Protein AF-A0A1M3B921-F1 (afdb_monomer_lite)

Sequence (244 aa):
MSYFNLSKSIHSPLKRYAYELSDIHNTSKSLQFVKKECFSRFINLSSIPIGLITSLFDTIIGMLFSVISISLLSLNKRVYKLSINHLRSQKVILRIIYVHVLRIFQPTIKFKKEKHNNSPYVVRQTIPQQKDLKISASGNGYLSEYIVEPLKNIARSNIKSNSLIKRHISSRLIFSCILLSSIISRIGDAILSTICIFPVLLSVGKFQSLNNLVYRAIQFPGVVEDVFYSITKIGNPFLTLTNF

Structure (mmCIF, N/CA/C/O backbone):
data_AF-A0A1M3B921-F1
#
_entry.id   AF-A0A1M3B921-F1
#
loop_
_atom_site.group_PDB
_atom_site.id
_atom_site.type_symbol
_atom_site.label_atom_id
_atom_site.label_alt_id
_atom_site.label_comp_id
_atom_site.label_asym_id
_atom_site.label_entity_id
_atom_site.label_seq_id
_atom_site.pdbx_PDB_ins_code
_atom_site.Cartn_x
_atom_site.Cartn_y
_atom_site.Cartn_z
_atom_site.occupancy
_atom_site.B_iso_or_equiv
_atom_site.auth_seq_id
_atom_site.auth_comp_id
_atom_site.auth_asym_id
_atom_site.auth_atom_id
_atom_site.pdbx_PDB_model_num
ATOM 1 N N . MET A 1 1 ? -5.533 25.099 1.389 1.00 30.05 1 MET A N 1
ATOM 2 C CA . MET A 1 1 ? -4.101 24.870 1.682 1.00 30.05 1 MET A CA 1
ATOM 3 C C . MET A 1 1 ? -3.648 23.628 0.923 1.00 30.05 1 MET A C 1
ATOM 5 O O . MET A 1 1 ? -4.086 22.527 1.241 1.00 30.05 1 MET A O 1
ATOM 9 N N . SER A 1 2 ? -2.896 23.813 -0.159 1.00 29.67 2 SER A N 1
ATOM 10 C CA . SER A 1 2 ? -2.341 22.743 -0.993 1.00 29.67 2 SER A CA 1
ATOM 11 C C . SER A 1 2 ? -1.170 22.088 -0.263 1.00 29.67 2 SER A C 1
ATOM 13 O O . SER A 1 2 ? -0.130 22.711 -0.083 1.00 29.67 2 SER A O 1
ATOM 15 N N . TYR A 1 3 ? -1.348 20.852 0.201 1.00 40.41 3 TYR A N 1
ATOM 16 C CA . TYR A 1 3 ? -0.285 20.116 0.884 1.00 40.41 3 TYR A CA 1
ATOM 17 C C . TYR A 1 3 ? 0.811 19.736 -0.116 1.00 40.41 3 TYR A C 1
ATOM 19 O O . TYR A 1 3 ? 0.528 19.143 -1.162 1.00 40.41 3 TYR A O 1
ATOM 27 N N . PHE A 1 4 ? 2.052 20.106 0.202 1.00 40.19 4 PHE A N 1
ATOM 28 C CA . PHE A 1 4 ? 3.227 19.858 -0.625 1.00 40.19 4 PHE A CA 1
ATOM 29 C C . PHE A 1 4 ? 3.554 18.360 -0.594 1.00 40.19 4 PHE A C 1
ATOM 31 O O . PHE A 1 4 ? 4.202 17.858 0.316 1.00 40.19 4 PHE A O 1
ATOM 38 N N . ASN A 1 5 ? 3.032 17.614 -1.565 1.00 45.97 5 ASN A N 1
ATOM 39 C CA . ASN A 1 5 ? 3.371 16.208 -1.742 1.00 45.97 5 ASN A CA 1
ATOM 40 C C . ASN A 1 5 ? 4.696 16.142 -2.516 1.00 45.97 5 ASN A C 1
ATOM 42 O O . ASN A 1 5 ? 4.704 16.363 -3.733 1.00 45.97 5 ASN A O 1
ATOM 46 N N . LEU A 1 6 ? 5.803 15.878 -1.810 1.00 47.69 6 LEU A N 1
ATOM 47 C CA . LEU A 1 6 ? 7.153 15.869 -2.387 1.00 47.69 6 LEU A CA 1
ATOM 48 C C . LEU A 1 6 ? 7.247 14.942 -3.608 1.00 47.69 6 LEU A C 1
ATOM 50 O O . LEU A 1 6 ? 7.808 15.337 -4.631 1.00 47.69 6 LEU A O 1
ATOM 54 N N . SER A 1 7 ? 6.612 13.762 -3.557 1.00 42.19 7 SER A N 1
ATOM 55 C CA . SER A 1 7 ? 6.624 12.812 -4.682 1.00 42.19 7 SER A CA 1
ATOM 56 C C . SER A 1 7 ? 5.977 13.380 -5.955 1.00 42.19 7 SER A C 1
ATOM 58 O O . SER A 1 7 ? 6.444 13.128 -7.067 1.00 42.19 7 SER A O 1
ATOM 60 N N . LYS A 1 8 ? 4.920 14.197 -5.820 1.00 48.38 8 LYS A N 1
ATOM 61 C CA . LYS A 1 8 ? 4.251 14.839 -6.965 1.00 48.38 8 LYS A CA 1
ATOM 62 C C . LYS A 1 8 ? 5.039 16.035 -7.495 1.00 48.38 8 LYS A C 1
ATOM 64 O O . LYS A 1 8 ? 5.011 16.259 -8.701 1.00 48.38 8 LYS A O 1
ATOM 69 N N . SER A 1 9 ? 5.718 16.766 -6.611 1.00 47.50 9 SER A N 1
ATOM 70 C CA . SER A 1 9 ? 6.496 17.969 -6.936 1.00 47.50 9 SER A CA 1
ATOM 71 C C . SER A 1 9 ? 7.718 17.656 -7.809 1.00 47.50 9 SER A C 1
ATOM 73 O O . SER A 1 9 ? 7.989 18.361 -8.777 1.00 47.50 9 SER A O 1
ATOM 75 N N . ILE A 1 10 ? 8.408 16.544 -7.537 1.00 48.69 10 ILE A N 1
ATOM 76 C CA . ILE A 1 10 ? 9.676 16.203 -8.206 1.00 48.69 10 ILE A CA 1
ATOM 77 C C . ILE A 1 10 ? 9.459 15.515 -9.567 1.00 48.69 10 ILE A C 1
ATOM 79 O O . ILE A 1 10 ? 10.241 15.696 -10.499 1.00 48.69 10 ILE A O 1
ATOM 83 N N . HIS A 1 11 ? 8.368 14.763 -9.740 1.00 47.06 11 HIS A N 1
ATOM 84 C CA . HIS A 1 11 ? 8.101 14.033 -10.988 1.00 47.06 11 HIS A CA 1
ATOM 85 C C . HIS A 1 11 ? 7.602 14.900 -12.161 1.00 47.06 11 HIS A C 1
ATOM 87 O O . HIS A 1 11 ? 7.700 14.467 -13.311 1.00 47.06 11 HIS A O 1
ATOM 93 N N . SER A 1 12 ? 7.062 16.102 -11.926 1.00 52.69 12 SER A N 1
ATOM 94 C CA . SER A 1 12 ? 6.625 17.008 -13.003 1.00 52.69 12 SER A CA 1
ATOM 95 C C . SER A 1 12 ? 7.755 17.735 -13.752 1.00 52.69 12 SER A C 1
ATOM 97 O O . SER A 1 12 ? 7.709 17.716 -14.983 1.00 52.69 12 SER A O 1
ATOM 99 N N . PRO A 1 13 ? 8.767 18.343 -13.095 1.00 48.53 13 PRO A N 1
ATOM 100 C CA . PRO A 1 13 ? 9.835 19.060 -13.794 1.00 48.53 13 PRO A CA 1
ATOM 101 C 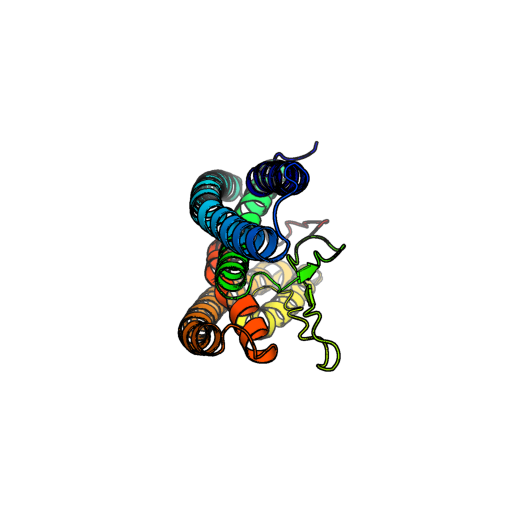C . PRO A 1 13 ? 10.763 18.119 -14.568 1.00 48.53 13 PRO A C 1
ATOM 103 O O . PRO A 1 13 ? 11.033 18.383 -15.734 1.00 48.53 13 PRO A O 1
ATOM 106 N N . LEU A 1 14 ? 11.164 16.976 -13.995 1.00 50.91 14 LEU A N 1
ATOM 107 C CA . LEU A 1 14 ? 12.030 15.993 -14.674 1.00 50.91 14 LEU A CA 1
ATOM 108 C C . LEU A 1 14 ? 11.420 15.479 -15.982 1.00 50.91 14 LEU A C 1
ATOM 110 O O . LEU A 1 14 ? 12.113 15.288 -16.978 1.00 50.91 14 LEU A O 1
ATOM 114 N N . LYS A 1 15 ? 10.096 15.301 -16.001 1.00 52.50 15 LYS A N 1
ATOM 115 C CA . LYS A 1 15 ? 9.372 14.896 -17.205 1.00 52.50 15 LYS A CA 1
ATOM 116 C C . LYS A 1 15 ? 9.336 16.010 -18.253 1.00 52.50 15 LYS A C 1
ATOM 118 O O . LYS A 1 15 ? 9.339 15.694 -19.432 1.00 52.50 15 LYS A O 1
ATOM 123 N N . ARG A 1 16 ? 9.305 17.281 -17.837 1.00 49.75 16 ARG A N 1
ATOM 124 C CA . ARG A 1 16 ? 9.301 18.459 -18.721 1.00 49.75 16 ARG A CA 1
ATOM 125 C C . ARG A 1 16 ? 10.667 18.665 -19.381 1.00 49.75 16 ARG A C 1
ATOM 127 O O . ARG A 1 16 ? 10.729 18.715 -20.603 1.00 49.75 16 ARG A O 1
ATOM 134 N N . TYR A 1 17 ? 11.740 18.607 -18.590 1.00 51.03 17 TYR A N 1
ATOM 135 C CA . TYR A 1 17 ? 13.120 18.643 -19.087 1.00 51.03 17 TYR A CA 1
ATOM 136 C C . TYR A 1 17 ? 13.413 17.504 -20.072 1.00 51.03 17 TYR A C 1
ATOM 138 O O . TYR A 1 17 ? 14.089 17.706 -21.074 1.00 51.03 17 TYR A O 1
ATOM 146 N N . ALA A 1 18 ? 12.852 16.313 -19.840 1.00 53.19 18 ALA A N 1
ATOM 147 C CA . ALA A 1 18 ? 13.007 15.183 -20.751 1.00 53.19 18 ALA A CA 1
ATOM 148 C C . ALA A 1 18 ? 12.368 15.391 -22.137 1.00 53.19 18 ALA A C 1
ATOM 150 O O . ALA A 1 18 ? 12.863 14.832 -23.114 1.00 53.19 18 ALA A O 1
ATOM 151 N N . TYR A 1 19 ? 11.272 16.155 -22.224 1.00 53.38 19 TYR A N 1
ATOM 152 C CA . TYR A 1 19 ? 10.644 16.504 -23.503 1.00 53.38 19 TYR A CA 1
ATOM 153 C C . TYR A 1 19 ? 11.426 17.614 -24.213 1.00 53.38 19 TYR A C 1
ATOM 155 O O . TYR A 1 19 ? 11.720 17.470 -25.395 1.00 53.38 19 TYR A O 1
ATOM 163 N N . GLU A 1 20 ? 11.847 18.651 -23.486 1.00 50.97 20 GLU A N 1
ATOM 164 C CA . GLU A 1 20 ? 12.609 19.779 -24.047 1.00 50.97 20 GLU A CA 1
ATOM 165 C C . GLU A 1 20 ? 13.982 19.353 -24.598 1.00 50.97 20 GLU A C 1
ATOM 167 O O . GLU A 1 20 ? 14.377 19.789 -25.674 1.00 50.97 20 GLU A O 1
ATOM 172 N N . LEU A 1 21 ? 14.680 18.421 -23.939 1.00 53.28 21 LEU A N 1
ATOM 173 C CA . LEU A 1 21 ? 15.946 17.866 -24.443 1.00 53.28 21 LEU A CA 1
ATOM 174 C C . LEU A 1 21 ? 15.780 16.956 -25.672 1.00 53.28 21 LEU A C 1
ATOM 176 O O . LEU A 1 21 ? 16.753 16.718 -26.387 1.00 53.28 21 LEU A O 1
ATOM 180 N N . SER A 1 22 ? 14.574 16.440 -25.934 1.00 52.38 22 SER A N 1
ATOM 181 C CA . SER A 1 22 ? 14.320 15.560 -27.083 1.00 52.38 22 SER A CA 1
ATOM 182 C C . SER A 1 22 ? 14.094 16.305 -28.403 1.00 52.38 22 SER A C 1
ATOM 184 O O . SER A 1 22 ? 14.251 15.694 -29.459 1.00 52.38 22 SER A O 1
ATOM 186 N N . ASP A 1 23 ? 13.810 17.611 -28.348 1.00 52.12 23 ASP A N 1
ATOM 187 C CA . ASP A 1 23 ? 13.496 18.438 -29.521 1.00 52.12 23 ASP A CA 1
ATOM 188 C C . ASP A 1 23 ? 14.724 19.156 -30.130 1.00 52.12 23 ASP A C 1
ATOM 190 O O . ASP A 1 23 ? 14.618 19.752 -31.198 1.00 52.12 23 ASP A O 1
ATOM 194 N N . ILE A 1 24 ? 15.913 19.083 -29.510 1.00 48.84 24 ILE A N 1
ATOM 195 C CA . ILE A 1 24 ? 17.037 19.994 -29.830 1.00 48.84 24 ILE A CA 1
ATOM 196 C C . ILE A 1 24 ? 18.073 19.464 -30.860 1.00 48.84 24 ILE A C 1
ATOM 198 O O . ILE A 1 24 ? 18.933 20.230 -31.282 1.00 48.84 24 ILE A O 1
ATOM 202 N N . HIS A 1 25 ? 18.019 18.226 -31.383 1.00 48.25 25 HIS A N 1
ATOM 203 C CA . HIS A 1 25 ? 19.073 17.765 -32.324 1.00 48.25 25 HIS A CA 1
ATOM 204 C C . HIS A 1 25 ? 18.621 16.968 -33.566 1.00 48.25 25 HIS A C 1
ATOM 206 O O . HIS A 1 25 ? 18.293 15.778 -33.509 1.00 48.25 25 HIS A O 1
ATOM 212 N N . ASN A 1 26 ? 18.756 17.619 -34.730 1.00 50.44 26 ASN A N 1
ATOM 213 C CA . ASN A 1 26 ? 18.709 17.045 -36.079 1.00 50.44 26 ASN A CA 1
ATOM 214 C C . ASN A 1 26 ? 19.930 16.148 -36.345 1.00 50.44 26 ASN A C 1
ATOM 216 O O . ASN A 1 26 ? 20.982 16.616 -36.764 1.00 50.44 26 ASN A O 1
ATOM 220 N N . THR A 1 27 ? 19.797 14.843 -36.116 1.00 51.47 27 THR A N 1
ATOM 221 C CA . THR A 1 27 ? 20.706 13.807 -36.644 1.00 51.47 27 THR A CA 1
ATOM 222 C C . THR A 1 27 ? 19.883 12.571 -37.020 1.00 51.47 27 THR A C 1
ATOM 224 O O . THR A 1 27 ? 18.769 12.420 -36.538 1.00 51.47 27 THR A O 1
ATOM 227 N N . SER A 1 28 ? 20.402 11.724 -37.918 1.00 57.44 28 SER A N 1
ATOM 228 C CA . SER A 1 28 ? 19.804 10.478 -38.450 1.00 57.44 28 SER A CA 1
ATOM 229 C C . SER A 1 28 ? 18.703 9.816 -37.588 1.00 57.44 28 SER A C 1
ATOM 231 O O . SER A 1 28 ? 18.906 9.547 -36.401 1.00 57.44 28 SER A O 1
ATOM 233 N N . LYS A 1 29 ? 17.559 9.472 -38.210 1.00 59.69 29 LYS A N 1
ATOM 234 C CA . LYS A 1 29 ? 16.367 8.879 -37.558 1.00 59.69 29 LYS A CA 1
ATOM 235 C C . LYS A 1 29 ? 16.676 7.649 -36.687 1.00 59.69 29 LYS A C 1
ATOM 237 O O . LYS A 1 29 ? 16.034 7.462 -35.655 1.00 59.69 29 LYS A O 1
ATOM 242 N N . SER A 1 30 ? 17.653 6.819 -37.065 1.00 58.59 30 SER A N 1
ATOM 243 C CA . SER A 1 30 ? 18.058 5.643 -36.276 1.00 58.59 30 SER A CA 1
ATOM 244 C C . SER A 1 30 ? 18.841 6.029 -35.017 1.00 58.59 30 SER A C 1
ATOM 246 O O . SER A 1 30 ? 18.593 5.485 -33.941 1.00 58.59 30 SER A O 1
ATOM 248 N N . LEU A 1 31 ? 19.720 7.030 -35.114 1.00 62.81 31 LEU A N 1
ATOM 249 C CA . LEU A 1 31 ? 20.464 7.577 -33.980 1.00 62.81 31 LEU A CA 1
ATOM 250 C C . LEU A 1 31 ? 19.523 8.288 -32.994 1.00 62.81 31 LEU A C 1
ATOM 252 O O . LEU A 1 31 ? 19.682 8.153 -31.782 1.00 62.81 31 LEU A O 1
ATOM 256 N N . GLN A 1 32 ? 18.510 8.996 -33.503 1.00 65.00 32 GLN A N 1
ATOM 257 C CA . GLN A 1 32 ? 17.449 9.604 -32.693 1.00 65.00 32 GLN A CA 1
ATOM 258 C C . GLN A 1 32 ? 16.623 8.555 -31.942 1.00 65.00 32 GLN A C 1
ATOM 260 O O . GLN A 1 32 ? 16.309 8.762 -30.771 1.00 65.00 32 GLN A O 1
ATOM 265 N N . PHE A 1 33 ? 16.305 7.419 -32.571 1.00 66.88 33 PHE A N 1
ATOM 266 C CA . PHE A 1 33 ? 15.578 6.329 -31.919 1.00 66.88 33 PHE A CA 1
ATOM 267 C C . PHE A 1 33 ? 16.376 5.720 -30.759 1.00 66.88 33 PHE A C 1
ATOM 269 O O . PHE A 1 33 ? 15.866 5.644 -29.641 1.00 66.88 33 PHE A O 1
ATOM 276 N N . VAL A 1 34 ? 17.647 5.370 -30.990 1.00 70.38 34 VAL A N 1
ATOM 277 C CA . VAL A 1 34 ? 18.527 4.804 -29.953 1.00 70.38 34 VAL A CA 1
ATOM 278 C C . VAL A 1 34 ? 18.748 5.802 -28.817 1.00 70.38 34 VAL A C 1
ATOM 280 O O . VAL A 1 34 ? 18.584 5.447 -27.650 1.00 70.38 34 VAL A O 1
ATOM 283 N N . LYS A 1 35 ? 19.037 7.074 -29.130 1.00 73.81 35 LYS A N 1
ATOM 284 C CA . LYS A 1 35 ? 19.176 8.132 -28.114 1.00 73.81 35 LYS A CA 1
ATOM 285 C C . LYS A 1 35 ? 17.896 8.288 -27.296 1.00 73.81 35 LYS A C 1
ATOM 287 O O . LYS A 1 35 ? 17.970 8.370 -26.074 1.00 73.81 35 LYS A O 1
ATOM 292 N N . LYS A 1 36 ? 16.725 8.271 -27.938 1.00 74.38 36 LYS A N 1
ATOM 293 C CA . LYS A 1 36 ? 15.426 8.403 -27.268 1.00 74.38 36 LYS A CA 1
ATOM 294 C C . LYS A 1 36 ? 15.115 7.218 -26.355 1.00 74.38 36 LYS A C 1
ATOM 296 O O . LYS A 1 36 ? 14.647 7.433 -25.237 1.00 74.38 36 LYS A O 1
ATOM 301 N N . GLU A 1 37 ? 15.379 5.987 -26.789 1.00 75.06 37 GLU A N 1
ATOM 302 C CA . GLU A 1 37 ? 15.186 4.808 -25.941 1.00 75.06 37 GLU A CA 1
ATOM 303 C C . GLU A 1 37 ? 16.160 4.785 -24.762 1.00 75.06 37 GLU A C 1
ATOM 305 O O . GLU A 1 37 ? 15.721 4.639 -23.620 1.00 75.06 37 GLU A O 1
ATOM 310 N N . CYS A 1 38 ? 17.458 4.982 -25.009 1.00 78.81 38 CYS A N 1
ATOM 311 C CA . CYS A 1 38 ? 18.477 5.002 -23.959 1.00 78.81 38 CYS A CA 1
ATOM 312 C C . CYS A 1 38 ? 18.205 6.108 -22.934 1.00 78.81 38 CYS A C 1
ATOM 314 O O . CYS A 1 38 ? 18.230 5.856 -21.730 1.00 78.81 38 CYS A O 1
ATOM 316 N N . PHE A 1 39 ? 17.858 7.311 -23.394 1.00 80.62 39 PHE A N 1
ATOM 317 C CA . PHE A 1 39 ? 17.530 8.433 -22.519 1.00 80.62 39 PHE A CA 1
ATOM 318 C C . PHE A 1 39 ? 16.249 8.182 -21.714 1.00 80.62 39 PHE A C 1
ATOM 320 O O . PHE A 1 39 ? 16.209 8.441 -20.512 1.00 80.62 39 PHE A O 1
ATOM 327 N N . SER A 1 40 ? 15.214 7.598 -22.329 1.00 74.88 40 SER A N 1
ATOM 328 C CA . SER A 1 40 ? 13.987 7.224 -21.617 1.00 74.88 40 SER A CA 1
ATOM 329 C C . SER A 1 40 ? 14.256 6.198 -20.513 1.00 74.88 40 SER A C 1
ATOM 331 O O . SER A 1 40 ? 13.760 6.347 -19.392 1.00 74.88 40 SER A O 1
ATOM 333 N N . ARG A 1 41 ? 15.069 5.175 -20.792 1.00 82.50 41 ARG A N 1
ATOM 334 C CA . ARG A 1 41 ? 15.472 4.176 -19.791 1.00 82.50 41 ARG A CA 1
ATOM 335 C C . ARG A 1 41 ? 16.283 4.819 -18.668 1.00 82.50 41 ARG A C 1
ATOM 337 O O . ARG A 1 41 ? 15.983 4.561 -17.508 1.00 82.50 41 ARG A O 1
ATOM 344 N N . PHE A 1 42 ? 17.217 5.712 -18.996 1.00 82.94 42 PHE A N 1
ATOM 345 C CA . PHE A 1 42 ? 18.015 6.450 -18.014 1.00 82.94 42 PHE A CA 1
ATOM 346 C C . PHE A 1 42 ? 17.151 7.301 -17.071 1.00 82.94 42 PHE A C 1
ATOM 348 O O . PHE A 1 42 ? 17.321 7.229 -15.857 1.00 82.94 42 PHE A O 1
ATOM 355 N N . ILE A 1 43 ? 16.168 8.041 -17.595 1.00 82.56 43 ILE A N 1
ATOM 356 C CA . ILE A 1 43 ? 15.236 8.830 -16.769 1.00 82.56 43 ILE A CA 1
ATOM 357 C C . ILE A 1 43 ? 14.422 7.933 -15.834 1.00 82.56 43 ILE A C 1
ATOM 359 O O . ILE A 1 43 ? 14.207 8.266 -14.668 1.00 82.56 43 ILE A O 1
ATOM 363 N N . ASN A 1 44 ? 13.927 6.798 -16.333 1.00 81.88 44 ASN A N 1
ATOM 364 C CA . ASN A 1 44 ? 13.172 5.871 -15.492 1.00 81.88 44 ASN A CA 1
ATOM 365 C C . ASN A 1 44 ? 14.069 5.229 -14.425 1.00 81.88 44 ASN A C 1
ATOM 367 O O . ASN A 1 44 ? 13.618 5.071 -13.295 1.00 81.88 44 ASN A O 1
ATOM 371 N N . LEU A 1 45 ? 15.328 4.928 -14.752 1.00 86.12 45 LEU A N 1
ATOM 372 C CA . LEU A 1 45 ? 16.312 4.391 -13.815 1.00 86.12 45 LEU A CA 1
ATOM 373 C C . LEU A 1 45 ? 16.653 5.398 -12.711 1.00 86.12 45 LEU A C 1
ATOM 375 O O . LEU A 1 45 ? 16.624 5.036 -11.540 1.00 86.12 45 LEU A O 1
ATOM 379 N N . SER A 1 46 ? 16.897 6.666 -13.053 1.00 82.62 46 SER A N 1
ATOM 380 C CA . SER A 1 46 ? 17.185 7.721 -12.071 1.00 82.62 46 SER A CA 1
ATOM 381 C C . SER A 1 46 ? 15.971 8.092 -11.212 1.00 82.62 46 SER A C 1
ATOM 383 O O . SER A 1 46 ? 16.121 8.498 -10.061 1.00 82.62 46 SER A O 1
ATOM 385 N N . SER A 1 47 ? 14.753 7.885 -11.721 1.00 82.44 47 SER A N 1
ATOM 386 C CA . SER A 1 47 ? 13.516 8.116 -10.962 1.00 82.44 47 SER A CA 1
ATOM 387 C C . SER A 1 47 ? 13.318 7.123 -9.808 1.00 82.44 47 SER A C 1
ATOM 389 O O . SER A 1 47 ? 12.640 7.463 -8.838 1.00 82.44 47 SER A O 1
ATOM 391 N N . ILE A 1 48 ? 13.908 5.921 -9.876 1.00 84.12 48 ILE A N 1
ATOM 392 C CA . ILE A 1 48 ? 13.795 4.890 -8.829 1.00 84.12 48 ILE A CA 1
ATOM 393 C C . ILE A 1 48 ? 14.425 5.342 -7.498 1.00 84.12 48 ILE A C 1
ATOM 395 O O . ILE A 1 48 ? 13.688 5.396 -6.509 1.00 84.12 48 ILE A O 1
ATOM 399 N N . PRO A 1 49 ? 15.726 5.704 -7.421 1.00 86.25 49 PRO A N 1
ATOM 400 C CA . PRO A 1 49 ? 16.338 6.124 -6.160 1.00 86.25 49 PRO A CA 1
ATOM 401 C C . PRO A 1 49 ? 15.697 7.402 -5.605 1.00 86.25 49 PRO A C 1
ATOM 403 O O . PRO A 1 49 ? 15.458 7.494 -4.404 1.00 86.25 49 PRO A O 1
ATOM 406 N N . ILE A 1 50 ? 15.320 8.354 -6.467 1.00 83.56 50 ILE A N 1
ATOM 407 C CA . ILE A 1 50 ? 14.607 9.577 -6.058 1.00 83.56 50 ILE A CA 1
ATOM 408 C C . ILE A 1 50 ? 13.252 9.230 -5.417 1.00 83.56 50 ILE A C 1
ATOM 410 O O . ILE A 1 50 ? 12.889 9.772 -4.369 1.00 83.56 50 ILE A O 1
ATOM 414 N N . GLY A 1 51 ? 12.504 8.302 -6.021 1.00 81.31 51 GLY A N 1
ATOM 415 C CA . GLY A 1 51 ? 11.236 7.807 -5.484 1.00 81.31 51 GLY A CA 1
ATOM 416 C C . GLY A 1 51 ? 11.395 7.105 -4.132 1.00 81.31 51 GLY A C 1
ATOM 417 O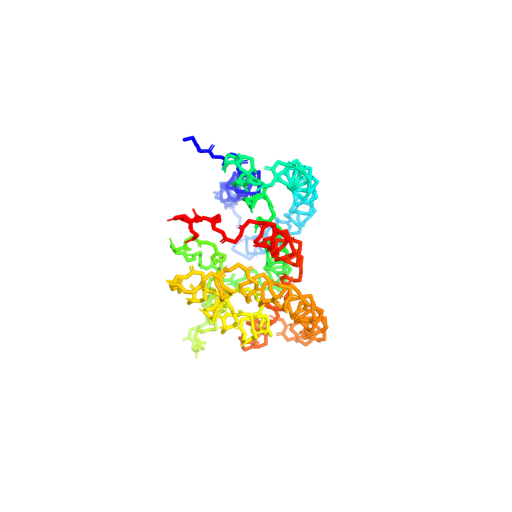 O . GLY A 1 51 ? 10.593 7.329 -3.228 1.00 81.31 51 GLY A O 1
ATOM 418 N N . LEU A 1 52 ? 12.453 6.309 -3.961 1.00 82.75 52 LEU A N 1
ATOM 419 C CA . LEU A 1 52 ? 12.764 5.641 -2.693 1.00 82.75 52 LEU A CA 1
ATOM 420 C C . LEU A 1 52 ? 13.113 6.636 -1.582 1.00 82.75 52 LEU A C 1
ATOM 422 O O . LEU A 1 52 ? 12.569 6.540 -0.486 1.00 82.75 52 LEU A O 1
ATOM 426 N N . ILE A 1 53 ? 13.967 7.622 -1.860 1.00 84.50 53 ILE A N 1
ATOM 427 C CA . ILE A 1 53 ? 14.369 8.625 -0.862 1.00 84.50 53 ILE A CA 1
ATOM 428 C C . ILE A 1 53 ? 13.158 9.451 -0.418 1.00 84.50 53 ILE A C 1
ATOM 430 O O . ILE A 1 53 ? 12.889 9.574 0.776 1.00 84.50 53 ILE A O 1
ATOM 434 N N . THR A 1 54 ? 12.386 9.979 -1.371 1.00 82.38 54 THR A N 1
ATOM 435 C CA . THR A 1 54 ? 11.176 10.764 -1.060 1.00 82.38 54 THR A CA 1
ATOM 436 C C . THR A 1 54 ? 10.151 9.953 -0.270 1.00 82.38 54 THR A C 1
ATOM 438 O O . THR A 1 54 ? 9.548 10.473 0.666 1.00 82.38 54 THR A O 1
ATOM 441 N N . SER A 1 55 ? 10.016 8.662 -0.580 1.00 78.81 55 SER A N 1
ATOM 442 C CA . SER A 1 55 ? 9.193 7.725 0.182 1.00 78.81 55 SER A CA 1
ATOM 443 C C . SER A 1 55 ? 9.644 7.544 1.615 1.00 78.81 55 SER A C 1
ATOM 445 O O . SER A 1 55 ? 8.809 7.537 2.516 1.00 78.81 55 SER A O 1
ATOM 447 N N . LEU A 1 56 ? 10.942 7.358 1.844 1.00 83.19 56 LEU A N 1
ATOM 448 C CA . LEU A 1 56 ? 11.475 7.175 3.190 1.00 83.19 56 LEU A CA 1
ATOM 449 C C . LEU A 1 56 ? 11.156 8.393 4.061 1.00 83.19 56 LEU A C 1
ATOM 451 O O . LEU A 1 56 ? 10.635 8.230 5.163 1.00 83.19 56 LEU A O 1
ATOM 455 N N . PHE A 1 57 ? 11.352 9.604 3.533 1.00 85.81 57 PHE A N 1
ATOM 456 C CA . PHE A 1 57 ? 10.990 10.834 4.239 1.00 85.81 57 PHE A CA 1
ATOM 457 C C . PHE A 1 57 ? 9.488 10.944 4.513 1.00 85.81 57 PHE A C 1
ATOM 459 O O . PHE A 1 57 ? 9.102 11.194 5.654 1.00 85.81 57 PHE A O 1
ATOM 466 N N . ASP A 1 58 ? 8.634 10.694 3.514 1.00 82.50 58 ASP A N 1
ATOM 467 C CA . ASP A 1 58 ? 7.177 10.659 3.709 1.00 82.50 58 ASP A CA 1
ATOM 468 C C . ASP A 1 58 ? 6.775 9.625 4.776 1.00 82.50 58 ASP A C 1
ATOM 470 O O . ASP A 1 58 ? 5.833 9.845 5.539 1.00 82.50 58 ASP A O 1
ATOM 474 N N . THR A 1 59 ? 7.514 8.516 4.872 1.00 82.81 59 THR A N 1
ATOM 475 C CA . THR A 1 59 ? 7.251 7.460 5.852 1.00 82.81 59 THR A CA 1
ATOM 476 C C . THR A 1 59 ? 7.605 7.882 7.262 1.00 82.81 59 THR A C 1
ATOM 478 O O . THR A 1 59 ? 6.774 7.749 8.160 1.00 82.81 59 THR A O 1
ATOM 481 N N . ILE A 1 60 ? 8.792 8.449 7.453 1.00 88.12 60 ILE A N 1
ATOM 482 C CA . ILE A 1 60 ? 9.241 8.964 8.748 1.00 88.12 60 ILE A CA 1
ATOM 483 C C . ILE A 1 60 ? 8.280 10.051 9.239 1.00 88.12 60 ILE A C 1
ATOM 485 O O . ILE A 1 60 ? 7.781 9.978 10.360 1.00 88.12 60 ILE A O 1
ATOM 489 N N . ILE A 1 61 ? 7.948 11.017 8.377 1.00 89.25 61 ILE A N 1
ATOM 490 C CA . ILE A 1 61 ? 7.028 12.114 8.700 1.00 89.25 61 ILE A CA 1
ATOM 491 C C . ILE A 1 61 ? 5.629 11.575 9.028 1.00 89.25 61 ILE A C 1
ATOM 493 O O . ILE A 1 61 ? 5.028 11.962 10.033 1.00 89.25 61 ILE A O 1
ATOM 497 N N . GLY A 1 62 ? 5.110 10.654 8.211 1.00 87.69 62 GLY A N 1
ATOM 498 C CA . GLY A 1 62 ? 3.814 10.019 8.437 1.00 87.69 62 GLY A CA 1
ATOM 499 C C . GLY A 1 62 ? 3.760 9.256 9.759 1.00 87.69 62 GLY A C 1
ATOM 500 O O . GLY A 1 62 ? 2.789 9.408 10.502 1.00 87.69 62 GLY A O 1
ATOM 501 N N . MET A 1 63 ? 4.813 8.504 10.094 1.00 88.81 63 MET A N 1
ATOM 502 C CA . MET A 1 63 ? 4.919 7.791 11.368 1.00 88.81 63 MET A CA 1
ATOM 503 C C . MET A 1 63 ? 4.975 8.751 12.560 1.00 88.81 63 MET A C 1
ATOM 505 O O . MET A 1 63 ? 4.211 8.565 13.507 1.00 88.81 63 MET A O 1
ATOM 509 N N . LEU A 1 64 ? 5.773 9.819 12.504 1.00 91.19 64 LEU A N 1
ATOM 510 C CA . LEU A 1 64 ? 5.822 10.827 13.572 1.00 91.19 64 LEU A CA 1
ATOM 511 C C . LEU A 1 64 ? 4.444 11.450 13.835 1.00 91.19 64 LEU A C 1
ATOM 513 O O . LEU A 1 64 ? 3.970 11.463 14.973 1.00 91.19 64 LEU A O 1
ATOM 517 N N . PHE A 1 65 ? 3.744 11.893 12.785 1.00 91.12 65 PHE A N 1
ATOM 518 C CA . PHE A 1 65 ? 2.388 12.427 12.939 1.00 91.12 65 PHE A CA 1
ATOM 519 C C . PHE A 1 65 ? 1.385 11.369 13.406 1.00 91.12 65 PHE A C 1
ATOM 521 O O . PHE A 1 65 ? 0.420 11.713 14.088 1.00 91.12 65 PHE A O 1
ATOM 528 N N . SER A 1 66 ? 1.589 10.097 13.055 1.00 89.44 66 SER A N 1
ATOM 529 C CA . SER A 1 66 ? 0.723 9.001 13.494 1.00 89.44 66 SER A CA 1
ATOM 530 C C . SER A 1 66 ? 0.826 8.767 15.002 1.00 89.44 66 SER A C 1
ATOM 532 O O . SER A 1 66 ? -0.208 8.686 15.662 1.00 89.44 66 SER A O 1
ATOM 534 N N . VAL A 1 67 ? 2.039 8.776 15.567 1.00 91.81 67 VAL A N 1
ATOM 535 C CA . VAL A 1 67 ? 2.271 8.664 17.016 1.00 91.81 67 VAL A CA 1
ATOM 536 C C . VAL A 1 67 ? 1.604 9.826 17.744 1.00 91.81 67 VAL A C 1
ATOM 538 O O . VAL A 1 67 ? 0.803 9.600 18.646 1.00 91.81 67 VAL A O 1
ATOM 541 N N . ILE A 1 68 ? 1.830 11.063 17.288 1.00 91.25 68 ILE A N 1
ATOM 542 C CA . ILE A 1 68 ? 1.182 12.254 17.862 1.00 91.25 68 ILE A CA 1
ATOM 543 C C . ILE A 1 68 ? -0.348 12.133 17.775 1.00 91.25 68 ILE A C 1
ATOM 545 O O . ILE A 1 68 ? -1.057 12.429 18.735 1.00 91.25 68 ILE A O 1
ATOM 549 N N . SER A 1 69 ? -0.880 11.675 16.638 1.00 89.00 69 SER A N 1
ATOM 550 C CA . SER A 1 69 ? -2.322 11.499 16.454 1.00 89.00 69 SER A CA 1
ATOM 551 C C . SER A 1 69 ? -2.901 10.416 17.364 1.00 89.00 69 SER A C 1
ATOM 553 O O . SER A 1 69 ? -4.010 10.597 17.864 1.00 89.00 69 SER A O 1
ATOM 555 N N . ILE A 1 70 ? -2.195 9.304 17.587 1.00 88.94 70 ILE A N 1
ATOM 556 C CA . ILE A 1 70 ? -2.615 8.248 18.521 1.00 88.94 70 ILE A CA 1
ATOM 557 C C . ILE A 1 70 ? -2.621 8.793 19.949 1.00 88.94 70 ILE A C 1
ATOM 559 O O . ILE A 1 70 ? -3.633 8.643 20.633 1.00 88.94 70 ILE A O 1
ATOM 563 N N . SER A 1 71 ? -1.560 9.489 20.368 1.00 88.19 71 SER A N 1
ATOM 564 C CA . SER A 1 71 ? -1.467 10.102 21.701 1.00 88.19 71 SER A CA 1
ATOM 565 C C . SER A 1 71 ? -2.585 11.114 21.960 1.00 88.19 71 SER A C 1
ATOM 567 O O . SER A 1 71 ? -3.096 11.211 23.069 1.00 88.19 71 SER A O 1
ATOM 569 N N . LEU A 1 72 ? -3.028 11.829 20.922 1.00 88.50 72 LEU A N 1
ATOM 570 C CA . LEU A 1 72 ? -4.162 12.757 20.985 1.00 88.50 72 LEU A CA 1
ATOM 571 C C . LEU A 1 72 ? -5.532 12.079 20.794 1.00 88.50 72 LEU A C 1
ATOM 573 O O . LEU A 1 72 ? -6.523 12.778 20.561 1.00 88.50 72 LEU A O 1
ATOM 577 N N . LEU A 1 73 ? -5.606 10.741 20.791 1.00 83.88 73 LEU A N 1
ATOM 578 C CA . LEU A 1 73 ? -6.816 9.956 20.484 1.00 83.88 73 LEU A CA 1
ATOM 579 C C . LEU A 1 73 ? -7.513 10.400 19.184 1.00 83.88 73 LEU A C 1
ATOM 581 O O . LEU A 1 73 ? -8.729 10.285 19.010 1.00 83.88 73 LEU A O 1
ATOM 585 N N . SER A 1 74 ? -6.719 10.934 18.255 1.00 83.19 74 SER A N 1
ATOM 586 C CA . SER A 1 74 ? -7.140 11.500 16.973 1.00 83.19 74 SER A CA 1
ATOM 587 C C . SER A 1 74 ? -8.192 12.610 17.076 1.00 83.19 74 SER A C 1
ATOM 589 O O . SER A 1 74 ? -8.885 12.897 16.102 1.00 83.19 74 SER A O 1
ATOM 591 N N . LEU A 1 75 ? -8.291 13.285 18.226 1.00 82.81 75 LEU A N 1
ATOM 592 C CA . LEU A 1 75 ? -9.199 14.421 18.423 1.00 82.81 75 LEU A CA 1
ATOM 593 C C . LEU A 1 75 ? -8.813 15.610 17.528 1.00 82.81 75 LEU A C 1
ATOM 595 O O . LEU A 1 75 ? -9.676 16.301 16.981 1.00 82.81 75 LEU A O 1
ATOM 599 N N . ASN A 1 76 ? -7.511 15.814 17.301 1.00 86.81 76 ASN A N 1
ATOM 600 C CA . ASN A 1 76 ? -7.024 16.830 16.375 1.00 86.81 76 ASN A CA 1
ATOM 601 C C . ASN A 1 76 ? -7.100 16.342 14.918 1.00 86.81 76 ASN A C 1
ATOM 603 O O . ASN A 1 76 ? -6.165 15.743 14.377 1.00 86.81 76 ASN A O 1
ATOM 607 N N . LYS A 1 77 ? -8.207 16.684 14.249 1.00 85.06 77 LYS A N 1
ATOM 608 C CA . LYS A 1 77 ? -8.475 16.333 12.843 1.00 85.06 77 LYS A CA 1
ATOM 609 C C . LYS A 1 77 ? -7.363 16.760 11.876 1.00 85.06 77 LYS A C 1
ATOM 611 O O . LYS A 1 77 ? -7.186 16.106 10.850 1.00 85.06 77 LYS A O 1
ATOM 616 N N . ARG A 1 78 ? -6.617 17.840 12.161 1.00 87.12 78 ARG A N 1
ATOM 617 C CA . ARG A 1 78 ? -5.528 18.312 11.283 1.00 87.12 78 ARG A CA 1
ATOM 618 C C . ARG A 1 78 ? -4.345 17.348 11.305 1.00 87.12 78 ARG A C 1
ATOM 620 O O . ARG A 1 78 ? -3.897 16.931 10.243 1.00 87.12 78 ARG A O 1
ATOM 627 N N . VAL A 1 79 ? -3.894 16.959 12.497 1.00 86.81 79 VAL A N 1
ATOM 628 C CA . VAL A 1 79 ? -2.771 16.021 12.686 1.00 86.81 79 VAL A CA 1
ATOM 629 C C . VAL A 1 79 ? -3.129 14.637 12.145 1.00 86.81 79 VAL A C 1
ATOM 631 O O . VAL A 1 79 ? -2.346 14.021 11.422 1.00 86.81 79 VAL A O 1
ATOM 634 N N . TYR A 1 80 ? -4.357 14.186 12.399 1.00 86.50 80 TYR A N 1
ATOM 635 C CA . TYR A 1 80 ? -4.868 12.940 11.836 1.00 86.50 80 TYR A CA 1
ATOM 636 C C . TYR A 1 80 ? -4.890 12.958 10.296 1.00 86.50 80 TYR A C 1
ATOM 638 O O . TYR A 1 80 ? -4.458 12.019 9.633 1.00 86.50 80 TYR A O 1
ATOM 646 N N . LYS A 1 81 ? -5.366 14.050 9.689 1.00 85.88 81 LYS A N 1
ATOM 647 C CA . LYS A 1 81 ? -5.402 14.167 8.225 1.00 85.88 81 LYS A CA 1
ATOM 648 C C . LYS A 1 81 ? -3.995 14.209 7.623 1.00 85.88 81 LYS A C 1
ATOM 650 O O . LYS A 1 81 ? -3.776 13.624 6.567 1.00 85.88 81 LYS A O 1
ATOM 655 N N . LEU A 1 82 ? -3.053 14.887 8.281 1.00 86.06 82 LEU A N 1
ATOM 656 C CA . LEU A 1 82 ? -1.650 14.925 7.861 1.00 86.06 82 LEU A CA 1
ATOM 657 C C . LEU A 1 82 ? -1.011 13.534 7.909 1.00 86.06 82 LEU A C 1
ATOM 659 O O . LEU A 1 82 ? -0.455 13.104 6.901 1.00 86.06 82 LEU A O 1
ATOM 663 N N . SER A 1 83 ? -1.152 12.813 9.024 1.00 86.38 83 SER A N 1
ATOM 664 C CA . SER A 1 83 ? -0.632 11.443 9.155 1.00 86.38 83 SER A CA 1
ATOM 665 C C . SER A 1 83 ? -1.198 10.520 8.079 1.00 86.38 83 SER A C 1
ATOM 667 O O . SER A 1 83 ? -0.419 9.925 7.342 1.00 86.38 83 SER A O 1
ATOM 669 N N . ILE A 1 84 ? -2.522 10.473 7.886 1.00 84.50 84 ILE A N 1
ATOM 670 C CA . ILE A 1 84 ? -3.120 9.665 6.809 1.00 84.50 84 ILE A CA 1
ATOM 671 C C . ILE A 1 84 ? -2.587 10.051 5.434 1.00 84.50 84 ILE A C 1
ATOM 673 O O . ILE A 1 84 ? -2.290 9.169 4.636 1.00 84.50 84 ILE A O 1
ATOM 677 N N . ASN A 1 85 ? -2.468 11.342 5.125 1.00 84.69 85 ASN A N 1
ATOM 678 C CA . ASN A 1 85 ? -2.013 11.766 3.804 1.00 84.69 85 ASN A CA 1
ATOM 679 C C . ASN A 1 85 ? -0.581 11.299 3.503 1.00 84.69 85 ASN A C 1
ATOM 681 O O . ASN A 1 85 ? -0.325 10.848 2.385 1.00 84.69 85 ASN A O 1
ATOM 685 N N . HIS A 1 86 ? 0.323 11.386 4.482 1.00 84.06 86 HIS A N 1
ATOM 686 C CA . HIS A 1 86 ? 1.701 10.907 4.340 1.00 84.06 86 HIS A CA 1
ATOM 687 C C . HIS A 1 86 ? 1.789 9.374 4.368 1.00 84.06 86 HIS A C 1
ATOM 689 O O . HIS A 1 86 ? 2.506 8.789 3.567 1.00 84.06 86 HIS A O 1
ATOM 695 N N . LEU A 1 87 ? 1.012 8.683 5.207 1.00 83.12 87 LEU A N 1
ATOM 696 C CA . LEU A 1 87 ? 0.971 7.213 5.203 1.00 83.12 87 LEU A CA 1
ATOM 697 C C . LEU A 1 87 ? 0.388 6.662 3.891 1.00 83.12 87 LEU A C 1
ATOM 699 O O . LEU A 1 87 ? 0.882 5.681 3.341 1.00 83.12 87 LEU A O 1
ATOM 703 N N . ARG A 1 88 ? -0.624 7.327 3.330 1.00 79.8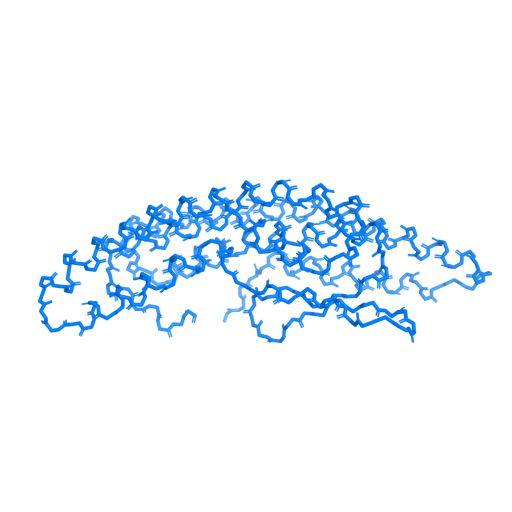8 88 ARG A N 1
ATOM 704 C CA . ARG A 1 88 ? -1.251 6.935 2.063 1.00 79.88 88 ARG A CA 1
ATOM 705 C C . ARG A 1 88 ? -0.331 7.144 0.863 1.00 79.88 88 ARG A C 1
ATOM 707 O O . ARG A 1 88 ? -0.453 6.403 -0.115 1.00 79.88 88 ARG A O 1
ATOM 714 N N . SER A 1 89 ? 0.584 8.121 0.896 1.00 76.19 89 SER A N 1
ATOM 715 C CA . SER A 1 89 ? 1.546 8.287 -0.201 1.00 76.19 89 SER A CA 1
ATOM 716 C C . SER A 1 89 ? 2.433 7.045 -0.347 1.00 76.19 89 SER A C 1
ATOM 718 O O . SER A 1 89 ? 2.694 6.633 -1.479 1.00 76.19 89 SER A O 1
ATOM 720 N N . GLN A 1 90 ? 2.758 6.360 0.757 1.00 74.88 90 GLN A N 1
ATOM 721 C CA . GLN A 1 90 ? 3.586 5.143 0.776 1.00 74.88 90 GLN A CA 1
ATOM 722 C C . GLN A 1 90 ? 3.036 4.008 -0.088 1.00 74.88 90 GLN A C 1
ATOM 724 O O . GLN A 1 90 ? 3.789 3.369 -0.825 1.00 74.88 90 GLN A O 1
ATOM 729 N N . LYS A 1 91 ? 1.710 3.797 -0.080 1.00 73.00 91 LYS A N 1
ATOM 730 C CA . LYS A 1 91 ? 1.035 2.778 -0.914 1.00 73.00 91 LYS A CA 1
ATOM 731 C C . LYS A 1 91 ? 1.338 2.937 -2.404 1.00 73.00 91 LYS A C 1
ATOM 733 O O . LYS A 1 91 ? 1.239 1.984 -3.176 1.00 73.00 91 LYS A O 1
ATOM 738 N N . VAL A 1 92 ? 1.670 4.152 -2.829 1.00 70.75 92 VAL A N 1
ATOM 739 C CA . VAL A 1 92 ? 1.862 4.501 -4.234 1.00 70.75 92 VAL A CA 1
ATOM 740 C C . VAL A 1 92 ? 3.309 4.291 -4.688 1.00 70.75 92 VAL A C 1
ATOM 742 O O . VAL A 1 92 ? 3.542 4.105 -5.881 1.00 70.75 92 VAL A O 1
ATOM 745 N N . ILE A 1 93 ? 4.281 4.255 -3.778 1.00 76.25 93 ILE A N 1
ATOM 746 C CA . ILE A 1 93 ? 5.704 4.274 -4.141 1.00 76.25 93 ILE A CA 1
ATOM 747 C C . ILE A 1 93 ? 6.156 2.980 -4.808 1.00 76.25 93 ILE A C 1
ATOM 749 O O . ILE A 1 93 ? 6.704 3.037 -5.907 1.00 76.25 93 ILE A O 1
ATOM 753 N N . LEU A 1 94 ? 5.871 1.812 -4.223 1.00 79.81 94 LEU A N 1
ATOM 754 C CA . LEU A 1 94 ? 6.261 0.544 -4.852 1.00 79.81 94 LEU A CA 1
ATOM 755 C C . LEU A 1 94 ? 5.574 0.346 -6.210 1.00 79.81 94 LEU A C 1
ATOM 757 O O . LEU A 1 94 ? 6.192 -0.163 -7.142 1.00 79.81 94 LEU A O 1
ATOM 761 N N . ARG A 1 95 ? 4.340 0.846 -6.377 1.00 77.81 95 ARG A N 1
ATOM 762 C CA . ARG A 1 95 ? 3.673 0.887 -7.690 1.00 77.81 95 ARG A CA 1
ATOM 763 C C . ARG A 1 95 ? 4.426 1.772 -8.684 1.00 77.81 95 ARG A C 1
ATOM 765 O O . ARG A 1 95 ? 4.547 1.401 -9.847 1.00 77.81 95 ARG A O 1
ATOM 772 N N . ILE A 1 96 ? 4.887 2.952 -8.261 1.00 77.31 96 ILE A N 1
ATOM 773 C CA . ILE A 1 96 ? 5.664 3.867 -9.111 1.00 77.31 96 ILE A CA 1
ATOM 774 C C . ILE A 1 96 ? 6.977 3.204 -9.533 1.00 77.31 96 ILE A C 1
ATOM 776 O O . ILE A 1 96 ? 7.295 3.204 -10.721 1.00 77.31 96 ILE A O 1
ATOM 780 N N . ILE A 1 97 ? 7.698 2.592 -8.593 1.00 83.50 97 ILE A N 1
ATOM 781 C CA . ILE A 1 97 ? 8.959 1.890 -8.866 1.00 83.50 97 ILE A CA 1
ATOM 782 C C . ILE A 1 97 ? 8.721 0.754 -9.855 1.00 83.50 97 ILE A C 1
ATOM 784 O O . ILE A 1 97 ? 9.383 0.699 -10.885 1.00 83.50 97 ILE A O 1
ATOM 788 N N . TYR A 1 98 ? 7.719 -0.089 -9.606 1.00 85.12 98 TYR A N 1
ATOM 789 C CA . TYR A 1 98 ? 7.331 -1.163 -10.515 1.00 85.12 98 TYR A CA 1
ATOM 790 C C . TYR A 1 98 ? 7.027 -0.652 -11.933 1.00 85.12 98 TYR A C 1
ATOM 792 O O . TYR A 1 98 ? 7.483 -1.224 -12.920 1.00 85.12 98 TYR A O 1
ATOM 800 N N . VAL A 1 99 ? 6.319 0.474 -12.054 1.00 82.25 99 VAL A N 1
ATOM 801 C CA . VAL A 1 99 ? 6.048 1.116 -13.350 1.00 82.25 99 VAL A CA 1
ATOM 802 C C . VAL A 1 99 ? 7.333 1.587 -14.033 1.00 82.25 99 VAL A C 1
ATOM 804 O O . VAL A 1 99 ? 7.472 1.401 -15.241 1.00 82.25 99 VAL A O 1
ATOM 807 N N . HIS A 1 100 ? 8.271 2.189 -13.301 1.00 83.31 100 HIS A N 1
ATOM 808 C CA . HIS A 1 100 ? 9.557 2.602 -13.866 1.00 83.31 100 HIS A CA 1
ATOM 809 C C . HIS A 1 100 ? 10.403 1.404 -14.294 1.00 83.31 100 HIS A C 1
ATOM 811 O O . HIS A 1 100 ? 10.951 1.438 -15.391 1.00 83.31 100 HIS A O 1
ATOM 817 N N . VAL A 1 101 ? 10.427 0.328 -13.505 1.00 85.88 101 VAL A N 1
ATOM 818 C CA . VAL A 1 101 ? 11.090 -0.934 -13.861 1.00 85.88 101 VAL A CA 1
ATOM 819 C C . VAL A 1 101 ? 10.511 -1.492 -15.161 1.00 85.88 101 VAL A C 1
ATOM 821 O O . VAL A 1 101 ? 11.258 -1.743 -16.103 1.00 85.88 101 VAL A O 1
ATOM 824 N N . LEU A 1 102 ? 9.184 -1.579 -15.283 1.00 82.94 102 LEU A N 1
ATOM 825 C CA . LEU A 1 102 ? 8.547 -2.007 -16.532 1.00 82.94 102 LEU A CA 1
ATOM 826 C C . LEU A 1 102 ? 8.904 -1.103 -17.722 1.00 82.94 102 LEU A C 1
ATOM 828 O O . LEU A 1 102 ? 9.118 -1.605 -18.821 1.00 82.94 102 LEU A O 1
ATOM 832 N N . ARG A 1 103 ? 9.014 0.218 -17.526 1.00 80.19 103 ARG A N 1
ATOM 833 C CA . ARG A 1 103 ? 9.431 1.150 -18.592 1.00 80.19 103 ARG A CA 1
ATOM 834 C C . ARG A 1 103 ? 10.906 1.050 -18.968 1.00 80.19 103 ARG A C 1
ATOM 836 O O . ARG A 1 103 ? 11.252 1.437 -20.079 1.00 80.19 103 ARG A O 1
ATOM 843 N N . ILE A 1 104 ? 11.770 0.570 -18.075 1.00 83.62 104 ILE A N 1
ATOM 844 C CA . ILE A 1 104 ? 13.175 0.298 -18.406 1.00 83.62 104 ILE A CA 1
ATOM 845 C C . ILE A 1 104 ? 13.250 -0.868 -19.396 1.00 83.62 104 ILE A C 1
ATOM 847 O O . ILE A 1 104 ? 13.978 -0.782 -20.384 1.00 83.62 104 ILE A O 1
ATOM 851 N N . PHE A 1 105 ? 12.465 -1.925 -19.164 1.00 81.31 105 PHE A N 1
ATOM 852 C CA . PHE A 1 105 ? 12.413 -3.078 -20.065 1.00 81.31 105 PHE A CA 1
ATOM 853 C C . PHE A 1 105 ? 11.630 -2.791 -21.348 1.00 81.31 105 PHE A C 1
ATOM 855 O O . PHE A 1 105 ? 12.039 -3.217 -22.426 1.00 81.31 105 PHE A O 1
ATOM 862 N N . GLN A 1 106 ? 10.531 -2.037 -21.254 1.00 79.94 106 GLN A N 1
ATOM 863 C CA . GLN A 1 106 ? 9.701 -1.679 -22.398 1.00 79.94 106 GLN A CA 1
ATOM 864 C C . GLN A 1 106 ? 9.250 -0.202 -22.322 1.00 79.94 106 GLN A C 1
ATOM 866 O O . GLN A 1 106 ? 8.174 0.110 -21.797 1.00 79.94 106 GLN A O 1
ATOM 871 N N . PRO A 1 107 ? 10.031 0.741 -22.887 1.00 68.06 107 PRO A N 1
ATOM 872 C CA . PRO A 1 107 ? 9.752 2.180 -22.791 1.00 68.06 107 PRO A CA 1
ATOM 873 C C . PRO A 1 107 ? 8.499 2.614 -23.567 1.00 68.06 107 PRO A C 1
ATOM 875 O O . PRO A 1 107 ? 7.941 3.683 -23.314 1.00 68.06 107 PRO A O 1
ATOM 878 N N . THR A 1 108 ? 8.018 1.778 -24.491 1.00 65.75 108 THR A N 1
ATOM 879 C CA . THR A 1 108 ? 6.822 2.028 -25.308 1.00 65.75 108 THR A CA 1
ATOM 880 C C . THR A 1 108 ? 5.504 1.817 -24.555 1.00 65.75 108 THR A C 1
ATOM 882 O O . THR A 1 108 ? 4.447 2.211 -25.058 1.00 65.75 108 THR A O 1
ATOM 885 N N . ILE A 1 109 ? 5.538 1.253 -23.340 1.00 63.91 109 ILE A N 1
ATOM 886 C CA . ILE A 1 109 ? 4.359 1.085 -22.483 1.00 63.91 109 ILE A CA 1
ATOM 887 C C . ILE A 1 109 ? 3.872 2.468 -22.013 1.00 63.91 109 ILE A C 1
ATOM 889 O O . ILE A 1 109 ? 4.479 3.112 -21.152 1.00 63.91 109 ILE A O 1
ATOM 893 N N . LYS A 1 110 ? 2.738 2.945 -22.544 1.00 58.69 110 LYS A N 1
ATOM 894 C CA . LYS A 1 110 ? 2.119 4.207 -22.102 1.00 58.69 110 LYS A CA 1
ATOM 895 C C . LYS A 1 110 ? 1.238 3.947 -20.898 1.00 58.69 110 LYS A C 1
ATOM 897 O O . LYS A 1 110 ? 0.442 3.037 -20.941 1.00 58.69 110 LYS A O 1
ATOM 902 N N . PHE A 1 111 ? 1.314 4.784 -19.872 1.00 55.84 111 PHE A N 1
ATOM 903 C CA . PHE A 1 111 ? 0.565 4.664 -18.617 1.00 55.84 111 PHE A CA 1
ATOM 904 C C . PHE A 1 111 ? -0.297 5.932 -18.427 1.00 55.84 111 PHE A C 1
ATOM 906 O O . PHE A 1 111 ? 0.243 7.020 -18.227 1.00 55.84 111 PHE A O 1
ATOM 913 N N . LYS A 1 112 ? -1.626 5.839 -18.521 1.00 48.09 112 LYS A N 1
ATOM 914 C CA . LYS A 1 112 ? -2.584 6.950 -18.423 1.00 48.09 112 LYS A CA 1
ATOM 915 C C . LYS A 1 112 ? -3.063 7.106 -16.982 1.00 48.09 112 LYS A C 1
ATOM 917 O O . LYS A 1 112 ? -3.694 6.209 -16.447 1.00 48.09 112 LYS A O 1
ATOM 922 N N . LYS A 1 113 ? -2.762 8.238 -16.354 1.00 48.38 113 LYS A N 1
ATOM 923 C CA . LYS A 1 113 ? -3.220 8.563 -14.996 1.00 48.38 113 LYS A CA 1
ATOM 924 C C . LYS A 1 113 ? -4.754 8.609 -14.968 1.00 48.38 113 LYS A C 1
ATOM 926 O O . LYS A 1 113 ? -5.339 9.280 -15.821 1.00 48.38 113 LYS A O 1
ATOM 931 N N . GLU A 1 114 ? -5.406 7.898 -14.049 1.00 44.44 114 GLU A N 1
ATOM 932 C CA . GLU A 1 114 ? -6.852 8.059 -13.857 1.00 44.44 114 GLU A CA 1
ATOM 933 C C . GLU A 1 114 ? -7.149 9.469 -13.323 1.00 44.44 114 GLU A C 1
ATOM 935 O O . GLU A 1 114 ? -6.401 10.010 -12.507 1.00 44.44 114 GLU A O 1
ATOM 940 N N . LYS A 1 115 ? -8.229 10.090 -13.819 1.00 39.97 115 LYS A N 1
ATOM 941 C CA . LYS A 1 115 ? -8.688 11.423 -13.381 1.00 39.97 115 LYS A CA 1
ATOM 942 C C . LYS A 1 115 ? -9.251 11.417 -11.951 1.00 39.97 115 LYS A C 1
ATOM 944 O O . LYS A 1 115 ? -9.372 12.488 -11.365 1.00 39.97 115 LYS A O 1
ATOM 949 N N . HIS A 1 116 ? -9.565 10.249 -11.384 1.00 38.44 116 HIS A N 1
ATOM 950 C CA . HIS A 1 116 ? -9.997 10.124 -9.994 1.00 38.44 116 HIS A CA 1
ATOM 951 C C . HIS A 1 116 ? -8.804 9.867 -9.068 1.00 38.44 116 HIS A C 1
ATOM 953 O O . HIS A 1 116 ? -7.924 9.053 -9.342 1.00 38.44 116 HIS A O 1
ATOM 959 N N . ASN A 1 117 ? -8.753 10.637 -7.983 1.00 42.22 117 ASN A N 1
ATOM 960 C CA . ASN A 1 117 ? -7.643 10.676 -7.044 1.00 42.22 117 ASN A CA 1
ATOM 961 C C . ASN A 1 117 ? -7.278 9.273 -6.510 1.00 42.22 117 ASN A C 1
ATOM 963 O O . ASN A 1 117 ? -8.090 8.635 -5.851 1.00 42.22 117 ASN A O 1
ATOM 967 N N . ASN A 1 118 ? -6.008 8.890 -6.718 1.00 42.41 118 ASN A N 1
ATOM 968 C CA . ASN A 1 118 ? -5.236 7.802 -6.078 1.00 42.41 118 ASN A CA 1
ATOM 969 C C . ASN A 1 118 ? -4.994 6.484 -6.848 1.00 42.41 118 ASN A C 1
ATOM 971 O O . ASN A 1 118 ? -4.290 5.620 -6.318 1.00 42.41 118 ASN A O 1
ATOM 975 N N . SER A 1 119 ? -5.414 6.336 -8.107 1.00 41.00 119 SER A N 1
ATOM 976 C CA . SER A 1 119 ? -4.988 5.212 -8.970 1.00 41.00 119 SER A CA 1
ATOM 977 C C . SER A 1 119 ? -3.941 5.671 -9.998 1.00 41.00 119 SER A C 1
ATOM 979 O O . SER A 1 119 ? -4.244 6.511 -10.850 1.00 41.00 119 SER A O 1
ATOM 981 N N . PRO A 1 120 ? -2.685 5.180 -9.936 1.00 39.84 120 PRO A N 1
ATOM 982 C CA . PRO A 1 120 ? -1.625 5.840 -10.678 1.00 39.84 120 PRO A CA 1
ATOM 983 C C . PRO A 1 120 ? -1.708 5.707 -12.198 1.00 39.84 120 PRO A C 1
ATOM 985 O O . PRO A 1 120 ? -1.413 6.712 -12.828 1.00 39.84 120 PRO A O 1
ATOM 988 N N . TYR A 1 121 ? -2.090 4.587 -12.831 1.00 45.69 121 TYR A N 1
ATOM 989 C CA . TYR A 1 121 ? -1.921 4.474 -14.295 1.00 45.69 121 TYR A CA 1
ATOM 990 C C . TYR A 1 121 ? -2.770 3.387 -15.001 1.00 45.69 121 TYR A C 1
ATOM 992 O O . TYR A 1 121 ? -3.034 2.359 -14.400 1.00 45.69 121 TYR A O 1
ATOM 1000 N N . VAL A 1 122 ? -3.087 3.584 -16.298 1.00 41.53 122 VAL A N 1
ATOM 1001 C CA . VAL A 1 122 ? -3.714 2.643 -17.263 1.00 41.53 122 VAL A CA 1
ATOM 1002 C C . VAL A 1 122 ? -2.792 2.405 -18.463 1.00 41.53 122 VAL A C 1
ATOM 1004 O O . VAL A 1 122 ? -2.43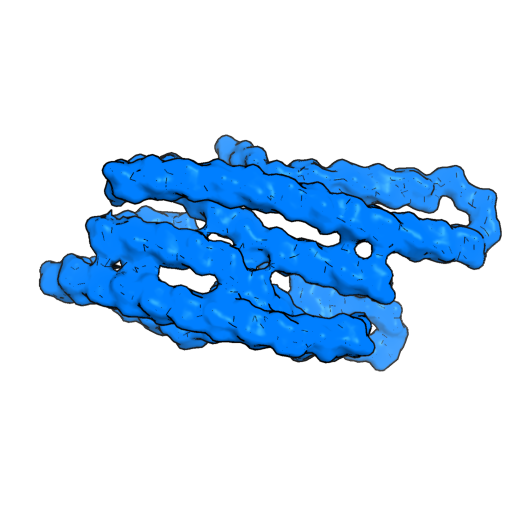9 3.359 -19.152 1.00 41.53 122 VAL A O 1
ATOM 1007 N N . VAL A 1 123 ? -2.417 1.161 -18.761 1.00 41.84 123 VAL A N 1
ATOM 1008 C CA . VAL A 1 123 ? -1.492 0.878 -19.876 1.00 41.84 123 VAL A CA 1
ATOM 1009 C C . VAL A 1 123 ? -2.151 0.953 -21.274 1.00 41.84 123 VAL A C 1
ATOM 1011 O O . VAL A 1 123 ? -3.274 0.493 -21.450 1.00 41.84 123 VAL A O 1
ATOM 1014 N N . ARG A 1 124 ? -1.465 1.535 -22.273 1.00 35.75 124 ARG A N 1
ATOM 1015 C CA . ARG A 1 124 ? -1.726 1.388 -23.720 1.00 35.75 124 ARG A CA 1
ATOM 1016 C C . ARG A 1 124 ? -0.426 1.018 -24.438 1.00 35.75 124 ARG A C 1
ATOM 1018 O O . ARG A 1 124 ? 0.545 1.773 -24.368 1.00 35.75 124 ARG A O 1
ATOM 1025 N N . GLN A 1 125 ? -0.424 -0.101 -25.151 1.00 37.34 125 GLN A N 1
ATOM 1026 C CA . GLN A 1 125 ? 0.581 -0.396 -26.172 1.00 37.34 125 GLN A CA 1
ATOM 1027 C C . GLN A 1 125 ? 0.024 0.054 -27.523 1.00 37.34 125 GLN A C 1
ATOM 1029 O O . GLN A 1 125 ? -1.101 -0.274 -27.873 1.00 37.34 125 GLN A O 1
ATOM 1034 N N . THR A 1 126 ? 0.800 0.811 -28.290 1.00 32.03 126 THR A N 1
ATOM 1035 C CA . THR A 1 126 ? 0.532 1.005 -29.720 1.00 32.03 126 THR A CA 1
ATOM 1036 C C . THR A 1 126 ? 1.341 -0.032 -30.489 1.00 32.03 126 THR A C 1
ATOM 1038 O O . THR A 1 126 ? 2.500 0.217 -30.804 1.00 32.03 126 THR A O 1
ATOM 1041 N N . ILE A 1 127 ? 0.732 -1.191 -30.748 1.00 39.25 127 ILE A N 1
ATOM 1042 C CA . ILE A 1 127 ? 1.110 -2.121 -31.821 1.00 39.25 127 ILE A CA 1
ATOM 1043 C C . ILE A 1 127 ? -0.167 -2.306 -32.660 1.00 39.25 127 ILE A C 1
ATOM 1045 O O . ILE A 1 127 ? -1.207 -2.596 -32.068 1.00 39.25 127 ILE A O 1
ATOM 1049 N N . PRO A 1 128 ? -0.146 -2.112 -33.993 1.00 37.72 128 PRO A N 1
ATOM 1050 C CA . PRO A 1 128 ? -1.359 -1.912 -34.793 1.00 37.72 128 PRO A CA 1
ATOM 1051 C C . PRO A 1 128 ? -2.359 -3.087 -34.880 1.00 37.72 128 PRO A C 1
ATOM 1053 O O . PRO A 1 128 ? -3.341 -2.958 -35.601 1.00 37.72 128 PRO A O 1
ATOM 1056 N N . GLN A 1 129 ? -2.172 -4.209 -34.171 1.00 36.16 129 GLN A N 1
ATOM 1057 C CA . GLN A 1 129 ? -3.074 -5.373 -34.250 1.00 36.16 129 GLN A CA 1
ATOM 1058 C C . GLN A 1 129 ? -3.354 -6.100 -32.913 1.00 36.16 129 GLN A C 1
ATOM 1060 O O . GLN A 1 129 ? -3.944 -7.177 -32.924 1.00 36.16 129 GLN A O 1
ATOM 1065 N N . GLN A 1 130 ? -2.994 -5.550 -31.743 1.00 39.84 130 GLN A N 1
ATOM 1066 C CA . GLN A 1 130 ? -3.098 -6.285 -30.467 1.00 39.84 130 GLN A CA 1
ATOM 1067 C C . GLN A 1 130 ? -3.968 -5.547 -29.431 1.00 39.84 130 GLN A C 1
ATOM 1069 O O . GLN A 1 130 ? -3.678 -4.411 -29.066 1.00 39.84 130 GLN A O 1
ATOM 1074 N N . LYS A 1 131 ? -5.054 -6.199 -28.976 1.00 39.56 131 LYS A N 1
ATOM 1075 C CA . LYS A 1 131 ? -6.009 -5.720 -27.950 1.00 39.56 131 LYS A CA 1
ATOM 1076 C C . LYS A 1 131 ? -5.284 -5.057 -26.764 1.00 39.56 131 LYS A C 1
ATOM 1078 O O . LYS A 1 131 ? -4.439 -5.680 -26.129 1.00 39.56 131 LYS A O 1
ATOM 1083 N N . ASP A 1 132 ? -5.668 -3.818 -26.455 1.00 43.22 132 ASP A N 1
ATOM 1084 C CA . ASP A 1 132 ? -5.101 -2.972 -25.395 1.00 43.22 132 ASP A CA 1
ATOM 1085 C C . ASP A 1 132 ? -4.943 -3.696 -24.039 1.00 43.22 132 ASP A C 1
ATOM 1087 O O . ASP A 1 132 ? -5.925 -3.932 -23.328 1.00 43.22 132 ASP A O 1
ATOM 1091 N N . LEU A 1 133 ? -3.699 -3.954 -23.620 1.00 44.72 133 LEU A N 1
ATOM 1092 C CA . LEU A 1 133 ? -3.380 -4.444 -22.276 1.00 44.72 133 LEU A CA 1
ATOM 1093 C C . LEU A 1 133 ? -3.558 -3.313 -21.240 1.00 44.72 133 LEU A C 1
ATOM 1095 O O . LEU A 1 133 ? -2.635 -2.546 -20.978 1.00 44.72 133 LEU A O 1
ATOM 1099 N N . LYS A 1 134 ? -4.742 -3.183 -20.630 1.00 50.16 134 LYS A N 1
ATOM 1100 C CA . LYS A 1 134 ? -5.048 -2.173 -19.592 1.00 50.16 134 LYS A CA 1
ATOM 1101 C C . LYS A 1 134 ? -4.686 -2.656 -18.182 1.00 50.16 134 LYS A C 1
ATOM 1103 O O . LYS A 1 134 ? -5.463 -3.364 -17.539 1.00 50.16 134 LYS A O 1
ATOM 1108 N N . ILE A 1 135 ? -3.546 -2.233 -17.640 1.00 50.41 135 ILE A N 1
ATOM 1109 C CA . ILE A 1 135 ? -3.330 -2.391 -16.193 1.00 50.41 135 ILE A CA 1
ATOM 1110 C C . ILE A 1 135 ? -4.229 -1.370 -15.475 1.00 50.41 135 ILE A C 1
ATOM 1112 O O . ILE A 1 135 ? -3.890 -0.197 -15.475 1.00 50.41 135 ILE A O 1
ATOM 1116 N N . SER A 1 136 ? -5.394 -1.756 -14.954 1.00 51.59 136 SER A N 1
ATOM 1117 C CA . SER A 1 136 ? -6.395 -0.856 -14.340 1.00 51.59 136 SER A CA 1
ATOM 1118 C C . SER A 1 136 ? -6.594 -1.141 -12.853 1.00 51.59 136 SER A C 1
ATOM 1120 O O . SER A 1 136 ? -7.673 -0.934 -12.301 1.00 51.59 136 SER A O 1
ATOM 1122 N N . ALA A 1 137 ? -5.576 -1.702 -12.208 1.00 52.34 137 ALA A N 1
ATOM 1123 C CA . ALA A 1 137 ? -5.701 -2.216 -10.860 1.00 52.34 137 ALA A CA 1
ATOM 1124 C C . ALA A 1 137 ? -5.666 -1.061 -9.834 1.00 52.34 137 ALA A C 1
ATOM 1126 O O . ALA A 1 137 ? -4.644 -0.756 -9.224 1.00 52.34 137 ALA A O 1
ATOM 1127 N N . SER A 1 138 ? -6.802 -0.386 -9.651 1.00 54.91 138 SER A N 1
ATOM 1128 C CA . SER A 1 138 ? -7.083 0.407 -8.453 1.00 54.91 138 SER A CA 1
ATOM 1129 C C . SER A 1 138 ? -7.342 -0.539 -7.278 1.00 54.91 138 SER A C 1
ATOM 1131 O O . SER A 1 138 ? -7.728 -1.695 -7.493 1.00 54.91 138 SER A O 1
ATOM 1133 N N . GLY A 1 139 ? -7.058 -0.073 -6.060 1.00 62.44 139 GLY A N 1
ATOM 1134 C CA . GLY A 1 139 ? -7.459 -0.785 -4.855 1.00 62.44 139 GLY A CA 1
ATOM 1135 C C . GLY A 1 139 ? -6.492 -0.759 -3.677 1.00 62.44 139 GLY A C 1
ATOM 1136 O O . GLY A 1 139 ? -5.467 -0.084 -3.740 1.00 62.44 139 GLY A O 1
ATOM 1137 N N . ASN A 1 140 ? -6.832 -1.480 -2.608 1.00 66.88 140 ASN A N 1
ATOM 1138 C CA . ASN A 1 140 ? -6.096 -1.580 -1.341 1.00 66.88 140 ASN A CA 1
ATOM 1139 C C . ASN A 1 140 ? -5.401 -2.941 -1.148 1.00 66.88 140 ASN A C 1
ATOM 1141 O O . ASN A 1 140 ? -5.230 -3.346 -0.007 1.00 66.88 140 ASN A O 1
ATOM 1145 N N . GLY A 1 141 ? -4.954 -3.611 -2.212 1.00 70.25 141 GLY A N 1
ATOM 1146 C CA . GLY A 1 141 ? -4.428 -4.985 -2.145 1.00 70.25 141 GLY A CA 1
ATOM 1147 C C . GLY A 1 141 ? -5.472 -6.012 -2.587 1.00 70.25 141 GLY A C 1
ATOM 1148 O O . GLY A 1 141 ? -6.665 -5.726 -2.528 1.00 70.25 141 GLY A O 1
ATOM 1149 N N . TYR A 1 142 ? -5.049 -7.167 -3.103 1.00 77.25 142 TYR A N 1
ATOM 1150 C CA . TYR A 1 142 ? -5.985 -8.127 -3.698 1.00 77.25 142 TYR A CA 1
ATOM 1151 C C . TYR A 1 142 ? -6.783 -8.847 -2.608 1.00 77.25 142 TYR A C 1
ATOM 1153 O O . TYR A 1 142 ? -8.012 -8.779 -2.586 1.00 77.25 142 TYR A O 1
ATOM 1161 N N . LEU A 1 143 ? -6.081 -9.465 -1.658 1.00 76.56 143 LEU A N 1
ATOM 1162 C CA . LEU A 1 143 ? -6.703 -10.148 -0.521 1.00 76.56 143 LEU A CA 1
ATOM 1163 C C . LEU A 1 143 ? -7.333 -9.149 0.450 1.00 76.56 143 LEU A C 1
ATOM 1165 O O . LEU A 1 143 ? -8.421 -9.384 0.978 1.00 76.56 143 LEU A O 1
ATOM 1169 N N . SER A 1 144 ? -6.677 -8.004 0.646 1.00 79.75 144 SER A N 1
ATOM 1170 C CA . SER A 1 144 ? -7.169 -6.963 1.543 1.00 79.75 144 SER A CA 1
ATOM 1171 C C . SER A 1 144 ? -8.543 -6.441 1.128 1.00 79.75 144 SER A C 1
ATOM 1173 O O . SER A 1 144 ? -9.390 -6.271 1.993 1.00 79.75 144 SER A O 1
ATOM 1175 N N . GLU A 1 145 ? -8.821 -6.207 -0.155 1.00 79.12 145 GLU A N 1
ATOM 1176 C CA . GLU A 1 145 ? -10.158 -5.749 -0.569 1.00 79.12 145 GLU A CA 1
ATOM 1177 C C . GLU A 1 145 ? -11.238 -6.796 -0.348 1.00 79.12 145 GLU A C 1
ATOM 1179 O O . GLU A 1 145 ? -12.320 -6.465 0.134 1.00 79.12 145 GLU A O 1
ATOM 1184 N N . TYR A 1 146 ? -10.924 -8.052 -0.656 1.00 83.00 146 TYR A N 1
ATOM 1185 C CA . TYR A 1 146 ? -11.871 -9.149 -0.528 1.00 83.00 146 TYR A CA 1
ATOM 1186 C C . TYR A 1 146 ? -12.296 -9.380 0.929 1.00 83.00 146 TYR A C 1
ATOM 1188 O O . TYR A 1 146 ? -13.462 -9.656 1.197 1.00 83.00 146 TYR A O 1
ATOM 1196 N N . ILE A 1 147 ? -11.367 -9.225 1.878 1.00 85.19 147 ILE A N 1
ATOM 1197 C CA . ILE A 1 147 ? -11.605 -9.520 3.299 1.00 85.19 147 ILE A CA 1
ATOM 1198 C C . ILE A 1 147 ? -11.993 -8.259 4.088 1.00 85.19 147 ILE A C 1
ATOM 1200 O O . ILE A 1 147 ? -12.920 -8.278 4.898 1.00 85.19 147 ILE A O 1
ATOM 1204 N N . VAL A 1 148 ? -11.301 -7.138 3.875 1.00 83.38 148 VAL A N 1
ATOM 1205 C CA . VAL A 1 148 ? -11.406 -5.956 4.746 1.00 83.38 148 VAL A CA 1
ATOM 1206 C C . VAL A 1 148 ? -12.616 -5.079 4.413 1.00 83.38 148 VAL A C 1
ATOM 1208 O O . VAL A 1 148 ? -13.217 -4.519 5.331 1.00 83.38 148 VAL A O 1
ATOM 1211 N N . GLU A 1 149 ? -13.001 -4.927 3.142 1.00 84.06 149 GLU A N 1
ATOM 1212 C CA . GLU A 1 149 ? -14.146 -4.071 2.781 1.00 84.06 149 GLU A CA 1
ATOM 1213 C C . GLU A 1 149 ? -15.489 -4.582 3.333 1.00 84.06 149 GLU A C 1
ATOM 1215 O O . GLU A 1 149 ? -16.219 -3.780 3.929 1.00 84.06 149 GLU A O 1
ATOM 1220 N N . PRO A 1 150 ? -15.813 -5.889 3.263 1.00 86.62 150 PRO A N 1
ATOM 1221 C CA . PRO A 1 150 ? -17.000 -6.425 3.929 1.00 86.62 150 PRO A CA 1
ATOM 1222 C C . PRO A 1 150 ? -17.007 -6.138 5.437 1.00 86.62 150 PRO A C 1
ATOM 1224 O O . PRO A 1 150 ? -18.004 -5.650 5.972 1.00 86.62 150 PRO A O 1
ATOM 1227 N N . LEU A 1 151 ? -15.873 -6.340 6.117 1.00 85.56 151 LEU A N 1
ATOM 1228 C CA . LEU A 1 151 ? -15.742 -6.070 7.552 1.00 85.56 151 LEU A CA 1
ATOM 1229 C C . LEU A 1 151 ? -15.928 -4.584 7.886 1.00 85.56 151 LEU A C 1
ATOM 1231 O O . LEU A 1 151 ? 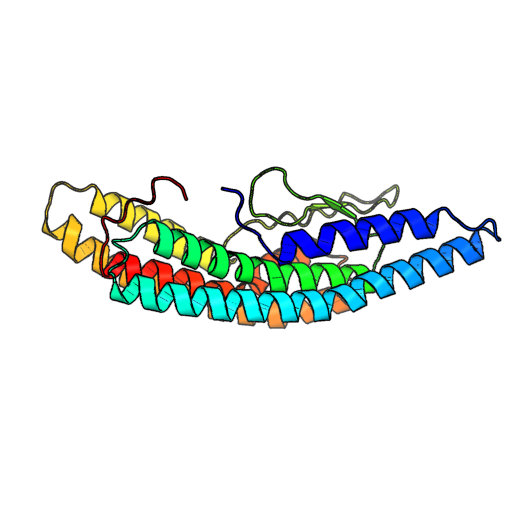-16.611 -4.246 8.856 1.00 85.56 151 LEU A O 1
ATOM 1235 N N . LYS A 1 152 ? -15.379 -3.672 7.073 1.00 85.31 152 LYS A N 1
ATOM 1236 C CA . LYS A 1 152 ? -15.596 -2.223 7.231 1.00 85.31 152 LYS A CA 1
ATOM 1237 C C . LYS A 1 152 ? -17.068 -1.852 7.103 1.00 85.31 152 LYS A C 1
ATOM 1239 O O . LYS A 1 152 ? -17.535 -0.982 7.840 1.00 85.31 152 LYS A O 1
ATOM 1244 N N . ASN A 1 153 ? -17.800 -2.482 6.188 1.00 87.25 153 ASN A N 1
ATOM 1245 C CA . ASN A 1 153 ? -19.226 -2.216 6.010 1.00 87.25 153 ASN A CA 1
ATOM 1246 C C . ASN A 1 153 ? -20.032 -2.639 7.246 1.00 87.25 153 ASN A C 1
ATOM 1248 O O . ASN A 1 153 ? -20.844 -1.849 7.729 1.00 87.25 153 ASN A O 1
ATOM 1252 N N . ILE A 1 154 ? -19.718 -3.800 7.829 1.00 87.12 154 ILE A N 1
ATOM 1253 C CA . ILE A 1 154 ? -20.324 -4.269 9.088 1.00 87.12 154 ILE A CA 1
ATOM 1254 C C . ILE A 1 154 ? -19.941 -3.349 10.265 1.00 87.12 154 ILE A C 1
ATOM 1256 O O . ILE A 1 154 ? -20.778 -2.989 11.096 1.00 87.12 154 ILE A O 1
ATOM 1260 N N . ALA A 1 155 ? -18.689 -2.887 10.337 1.00 84.50 155 ALA A N 1
ATOM 1261 C CA . ALA A 1 155 ? -18.269 -1.939 11.372 1.00 84.50 155 ALA A CA 1
ATOM 1262 C C . ALA A 1 155 ? -19.069 -0.627 11.295 1.00 84.50 155 ALA A C 1
ATOM 1264 O O . ALA A 1 155 ? -19.549 -0.111 12.307 1.00 84.50 155 ALA A O 1
ATOM 1265 N N . ARG A 1 156 ? -19.253 -0.093 10.080 1.00 85.06 156 ARG A N 1
ATOM 1266 C CA . ARG A 1 156 ? -20.005 1.146 9.829 1.00 85.06 156 ARG A CA 1
ATOM 1267 C C . ARG A 1 156 ? -21.480 1.012 10.194 1.00 85.06 156 ARG A C 1
ATOM 1269 O O . ARG A 1 156 ? -22.028 1.962 10.755 1.00 85.06 156 ARG A O 1
ATOM 1276 N N . SER A 1 157 ? -22.117 -0.128 9.917 1.00 86.50 157 SER A N 1
ATOM 1277 C CA . SER A 1 157 ? -23.501 -0.363 10.348 1.00 86.50 157 SER A CA 1
ATOM 1278 C C . SER A 1 157 ? -23.610 -0.403 11.872 1.00 86.50 157 SER A C 1
ATOM 1280 O O . SER A 1 157 ? -24.523 0.199 12.434 1.00 86.50 157 SER A O 1
ATOM 1282 N N . ASN A 1 158 ? -22.640 -1.012 12.559 1.00 84.81 158 ASN A N 1
ATOM 1283 C CA . ASN A 1 158 ? -22.662 -1.115 14.019 1.00 84.81 158 ASN A CA 1
ATOM 1284 C C . ASN A 1 158 ? -22.453 0.238 14.712 1.00 84.81 158 ASN A C 1
ATOM 1286 O O . ASN A 1 158 ? -23.118 0.512 15.711 1.00 84.81 158 ASN A O 1
ATOM 1290 N N . ILE A 1 159 ? -21.630 1.133 14.156 1.00 83.81 159 ILE A N 1
ATOM 1291 C CA . ILE A 1 159 ? -21.471 2.509 14.671 1.00 83.81 159 ILE A CA 1
ATOM 1292 C C . ILE A 1 159 ? -22.779 3.309 14.583 1.00 83.81 159 ILE A C 1
ATOM 1294 O O . ILE A 1 159 ? -23.055 4.130 15.455 1.00 83.81 159 ILE A O 1
ATOM 1298 N N . LYS A 1 160 ? -23.589 3.085 13.541 1.00 85.00 160 LYS A N 1
ATOM 1299 C CA . LYS A 1 160 ? -24.873 3.781 13.350 1.00 85.00 160 LYS A CA 1
ATOM 1300 C C . LYS A 1 160 ? -26.031 3.155 14.133 1.00 85.00 160 LYS A C 1
ATOM 1302 O O . LYS A 1 160 ? -27.137 3.680 14.089 1.00 85.00 160 LYS A O 1
ATOM 1307 N N . SER A 1 161 ? -25.804 2.035 14.817 1.00 83.25 161 SER A N 1
ATOM 1308 C CA . SER A 1 161 ? -26.858 1.346 15.560 1.00 83.25 161 SER A CA 1
ATOM 1309 C C . SER A 1 161 ? -27.275 2.109 16.826 1.00 83.25 161 SER A C 1
ATOM 1311 O O . SER A 1 161 ? -26.453 2.749 17.485 1.00 83.25 161 SER A O 1
ATOM 1313 N N . ASN A 1 162 ? -28.556 1.999 17.194 1.00 83.62 162 ASN A N 1
ATOM 1314 C CA . ASN A 1 162 ? -29.109 2.656 18.386 1.00 83.62 162 ASN A CA 1
ATOM 1315 C C . ASN A 1 162 ? -28.631 2.015 19.701 1.00 83.62 162 ASN A C 1
ATOM 1317 O O . ASN A 1 162 ? -28.574 2.676 20.733 1.00 83.62 162 ASN A O 1
ATOM 1321 N N . SER A 1 163 ? -28.253 0.735 19.679 1.00 88.62 163 SER A N 1
ATOM 1322 C CA . SER A 1 163 ? -27.782 0.027 20.872 1.00 88.62 163 SER A CA 1
ATOM 1323 C C . SER A 1 163 ? -26.348 0.422 21.240 1.00 88.62 163 SER A C 1
ATOM 1325 O O . SER A 1 163 ? -25.427 0.221 20.444 1.00 88.62 163 SER A O 1
ATOM 1327 N N . LEU A 1 164 ? -26.139 0.877 22.479 1.00 83.06 164 LEU A N 1
ATOM 1328 C CA . LEU A 1 164 ? -24.822 1.257 23.010 1.00 83.06 164 LEU A CA 1
ATOM 1329 C C . LEU A 1 164 ? -23.786 0.126 22.905 1.00 83.06 164 LEU A C 1
ATOM 1331 O O . LEU A 1 164 ? -22.643 0.372 22.524 1.00 83.06 164 LEU A O 1
ATOM 1335 N N . ILE A 1 165 ? -24.195 -1.120 23.166 1.00 84.44 165 ILE A N 1
ATOM 1336 C CA . ILE A 1 165 ? -23.321 -2.302 23.100 1.00 84.44 165 ILE A CA 1
ATOM 1337 C C . ILE A 1 165 ? -22.780 -2.506 21.680 1.00 84.44 165 ILE A C 1
ATOM 1339 O O . ILE A 1 165 ? -21.566 -2.595 21.487 1.00 84.44 165 ILE A O 1
ATOM 1343 N N . LYS A 1 166 ? -23.648 -2.521 20.657 1.00 83.12 166 LYS A N 1
ATOM 1344 C CA . LYS A 1 166 ? -23.182 -2.668 19.266 1.00 83.12 166 LYS A CA 1
ATOM 1345 C C . LYS A 1 166 ? -22.343 -1.463 18.835 1.00 83.12 166 LYS A C 1
ATOM 1347 O O . LYS A 1 166 ? -21.331 -1.614 18.151 1.00 83.12 166 LYS A O 1
ATOM 1352 N N . ARG A 1 167 ? -22.725 -0.271 19.288 1.00 80.94 167 ARG A N 1
ATOM 1353 C CA . ARG A 1 167 ? -22.069 0.980 18.924 1.00 80.94 167 ARG A CA 1
ATOM 1354 C C . ARG A 1 167 ? -20.659 1.125 19.488 1.00 80.94 167 ARG A C 1
ATOM 1356 O O . ARG A 1 167 ? -19.787 1.601 18.766 1.00 80.94 167 ARG A O 1
ATOM 1363 N N . HIS A 1 168 ? -20.420 0.719 20.733 1.00 81.75 168 HIS A N 1
ATOM 1364 C CA . HIS A 1 168 ? -19.130 0.898 21.410 1.00 81.75 168 HIS A CA 1
ATOM 1365 C C . HIS A 1 168 ? -18.300 -0.387 21.492 1.00 81.75 168 HIS A C 1
ATOM 1367 O O . HIS A 1 168 ? -17.104 -0.343 21.225 1.00 81.75 168 HIS A O 1
ATOM 1373 N N . ILE A 1 169 ? -18.903 -1.523 21.850 1.00 86.12 169 ILE A N 1
ATOM 1374 C CA . ILE A 1 169 ? -18.169 -2.778 22.075 1.00 86.12 169 ILE A CA 1
ATOM 1375 C C . ILE A 1 169 ? -17.992 -3.520 20.751 1.00 86.12 169 ILE A C 1
ATOM 1377 O O . ILE A 1 169 ? -16.868 -3.821 20.354 1.00 86.12 169 ILE A O 1
ATOM 1381 N N . SER A 1 170 ? -19.086 -3.759 20.022 1.00 87.56 170 SER A N 1
ATOM 1382 C CA . SER A 1 170 ? -19.014 -4.519 18.766 1.00 87.56 170 SER A CA 1
ATOM 1383 C C . SER A 1 170 ? -18.208 -3.787 17.691 1.00 87.56 170 SER A C 1
ATOM 1385 O O . SER A 1 170 ? -17.397 -4.415 17.018 1.00 87.56 170 SER A O 1
ATOM 1387 N N . SER A 1 171 ? -18.361 -2.466 17.551 1.00 84.56 171 SER A N 1
ATOM 1388 C CA . SER A 1 171 ? -17.581 -1.691 16.573 1.00 84.56 171 SER A CA 1
ATOM 1389 C C . SER A 1 171 ? -16.071 -1.789 16.820 1.00 84.56 171 SER A C 1
ATOM 1391 O O . SER A 1 171 ? -15.317 -2.026 15.879 1.00 84.56 171 SER A O 1
ATOM 1393 N N . ARG A 1 172 ? -15.625 -1.681 18.079 1.00 88.56 172 ARG A N 1
ATOM 1394 C CA . ARG A 1 172 ? -14.213 -1.817 18.467 1.00 88.56 172 ARG A CA 1
ATOM 1395 C C . ARG A 1 172 ? -13.685 -3.219 18.209 1.00 88.56 172 ARG A C 1
ATOM 1397 O O . ARG A 1 172 ? -12.622 -3.344 17.612 1.00 88.56 172 ARG A O 1
ATOM 1404 N N . LEU A 1 173 ? -14.442 -4.250 18.586 1.00 89.88 173 LEU A N 1
ATOM 1405 C CA . LEU A 1 173 ? -14.079 -5.638 18.292 1.00 89.88 173 LEU A CA 1
ATOM 1406 C C . LEU A 1 173 ? -13.934 -5.872 16.785 1.00 89.88 173 LEU A C 1
ATOM 1408 O O . LEU A 1 173 ? -12.937 -6.445 16.357 1.00 89.88 173 LEU A O 1
ATOM 1412 N N . ILE A 1 174 ? -14.857 -5.359 15.966 1.00 89.69 174 ILE A N 1
ATOM 1413 C CA . ILE A 1 174 ? -14.757 -5.482 14.507 1.00 89.69 174 ILE A CA 1
ATOM 1414 C C . ILE A 1 174 ? -13.536 -4.727 13.974 1.00 89.69 174 ILE A C 1
ATOM 1416 O O . ILE A 1 174 ? -12.855 -5.252 13.100 1.00 89.69 174 ILE A O 1
ATOM 1420 N N . PHE A 1 175 ? -13.205 -3.538 14.489 1.00 88.50 175 PHE A N 1
ATOM 1421 C CA . PHE A 1 175 ? -11.974 -2.850 14.084 1.00 88.50 175 PHE A CA 1
ATOM 1422 C C . PHE A 1 175 ? -10.704 -3.600 14.503 1.00 88.50 175 PHE A C 1
ATOM 1424 O O . PHE A 1 175 ? -9.739 -3.596 13.742 1.00 88.50 175 PHE A O 1
ATOM 1431 N N . SER A 1 176 ? -10.709 -4.302 15.637 1.00 90.06 176 SER A N 1
ATOM 1432 C CA . SER A 1 176 ? -9.628 -5.225 16.008 1.00 90.06 176 SER A CA 1
ATOM 1433 C C . SER A 1 176 ? -9.543 -6.421 15.052 1.00 90.06 176 SER A C 1
ATOM 1435 O O . SER A 1 176 ? -8.451 -6.795 14.627 1.00 90.06 176 SER A O 1
ATOM 1437 N N . CYS A 1 177 ? -10.680 -6.985 14.632 1.00 91.69 177 CYS A N 1
ATOM 1438 C CA . CYS A 1 177 ? -10.709 -8.029 13.604 1.00 91.69 177 CYS A CA 1
ATOM 1439 C C . CYS A 1 177 ? -10.221 -7.509 12.245 1.00 91.69 177 CYS A C 1
ATOM 1441 O O . CYS A 1 177 ? -9.487 -8.213 11.554 1.00 91.69 177 CYS A O 1
ATOM 1443 N N . ILE A 1 178 ? -10.585 -6.279 11.865 1.00 89.38 178 ILE A N 1
ATOM 1444 C CA . ILE A 1 178 ? -10.093 -5.605 10.655 1.00 89.38 178 ILE A CA 1
ATOM 1445 C C . ILE A 1 178 ? -8.581 -5.422 10.733 1.00 89.38 178 ILE A C 1
ATOM 1447 O O . ILE A 1 178 ? -7.905 -5.725 9.756 1.00 89.38 178 ILE A O 1
ATOM 1451 N N . LEU A 1 179 ? -8.049 -4.974 11.873 1.00 91.00 179 LEU A N 1
ATOM 1452 C CA . LEU A 1 179 ? -6.611 -4.832 12.092 1.00 91.00 179 LEU A CA 1
ATOM 1453 C C . LEU A 1 179 ? -5.899 -6.157 11.805 1.00 91.00 179 LEU A C 1
ATOM 1455 O O . LEU A 1 179 ? -5.045 -6.210 10.921 1.00 91.00 179 LEU A O 1
ATOM 1459 N N . LEU A 1 180 ? -6.309 -7.234 12.477 1.00 92.44 180 LEU A N 1
ATOM 1460 C CA . LEU A 1 180 ? -5.701 -8.553 12.307 1.00 92.44 180 LEU A CA 1
ATOM 1461 C C . LEU A 1 180 ? -5.834 -9.063 10.864 1.00 92.44 180 LEU A C 1
ATOM 1463 O O . LEU A 1 180 ? -4.848 -9.469 10.250 1.00 92.44 180 LEU A O 1
ATOM 1467 N N . SER A 1 181 ? -7.035 -8.967 10.290 1.00 89.62 181 SER A N 1
ATOM 1468 C CA . SER A 1 181 ? -7.309 -9.400 8.915 1.00 89.62 181 SER A CA 1
ATOM 1469 C C . SER A 1 181 ? -6.501 -8.603 7.895 1.00 89.62 181 SER A C 1
ATOM 1471 O O . SER A 1 181 ? -6.015 -9.170 6.920 1.00 89.62 181 SER A O 1
ATOM 1473 N N . SER A 1 182 ? -6.328 -7.296 8.110 1.00 89.25 182 SER A N 1
ATOM 1474 C CA . SER A 1 182 ? -5.550 -6.431 7.224 1.00 89.25 182 SER A CA 1
ATOM 1475 C C . SER A 1 182 ? -4.072 -6.803 7.238 1.00 89.25 182 SER A C 1
ATOM 1477 O O . SER A 1 182 ? -3.489 -6.923 6.166 1.00 89.25 182 SER A O 1
ATOM 1479 N N . ILE A 1 183 ? -3.492 -7.081 8.411 1.00 90.31 183 ILE A N 1
ATOM 1480 C CA . ILE A 1 183 ? -2.096 -7.516 8.543 1.00 90.31 183 ILE A CA 1
ATOM 1481 C C . ILE A 1 183 ? -1.886 -8.833 7.791 1.00 90.31 183 ILE A C 1
ATOM 1483 O O . ILE A 1 183 ? -1.005 -8.918 6.936 1.00 90.31 183 ILE A O 1
ATOM 1487 N N . ILE A 1 184 ? -2.739 -9.830 8.045 1.00 90.69 184 ILE A N 1
ATOM 1488 C CA . ILE A 1 184 ? -2.651 -11.145 7.393 1.00 90.69 184 ILE A CA 1
ATOM 1489 C C . ILE A 1 184 ? -2.816 -11.010 5.874 1.00 90.69 184 ILE A C 1
ATOM 1491 O O . ILE A 1 184 ? -2.006 -11.531 5.108 1.00 90.69 184 ILE A O 1
ATOM 1495 N N . SER A 1 185 ? -3.822 -10.256 5.422 1.00 89.50 185 SER A N 1
ATOM 1496 C CA . SER A 1 185 ? -4.081 -10.050 3.991 1.00 89.50 185 SER A CA 1
ATOM 1497 C C . SER A 1 185 ? -2.925 -9.328 3.297 1.00 89.50 185 SER A C 1
ATOM 1499 O O . SER A 1 185 ? -2.571 -9.682 2.176 1.00 89.50 185 SER A O 1
ATOM 1501 N N . ARG A 1 186 ? -2.300 -8.349 3.965 1.00 88.12 186 ARG A N 1
ATOM 1502 C CA . ARG A 1 186 ? -1.136 -7.612 3.449 1.00 88.12 186 ARG A CA 1
ATOM 1503 C C . ARG A 1 186 ? 0.100 -8.492 3.324 1.00 88.12 186 ARG A C 1
ATOM 1505 O O . ARG A 1 186 ? 0.841 -8.336 2.358 1.00 88.12 186 ARG A O 1
ATOM 1512 N N . ILE A 1 187 ? 0.310 -9.414 4.263 1.00 89.75 187 ILE A N 1
ATOM 1513 C CA . ILE A 1 187 ? 1.368 -10.428 4.164 1.00 89.75 187 ILE A CA 1
ATOM 1514 C C . ILE A 1 187 ? 1.092 -11.349 2.971 1.00 89.75 187 ILE A C 1
ATOM 1516 O O . ILE A 1 187 ? 1.985 -11.579 2.159 1.00 89.75 187 ILE A O 1
ATOM 1520 N N . GLY A 1 188 ? -0.151 -11.812 2.813 1.00 89.38 188 GLY A N 1
ATOM 1521 C CA . GLY A 1 188 ? -0.558 -12.608 1.653 1.00 89.38 188 GLY A CA 1
ATOM 1522 C C . GLY A 1 188 ? -0.323 -11.878 0.327 1.00 89.38 188 GLY A C 1
ATOM 1523 O O . GLY A 1 188 ? 0.261 -12.444 -0.594 1.00 89.38 188 GLY A O 1
ATOM 1524 N N . ASP A 1 189 ? -0.692 -10.597 0.248 1.00 87.56 189 ASP A N 1
ATOM 1525 C CA . ASP A 1 189 ? -0.415 -9.745 -0.912 1.00 87.56 189 ASP A CA 1
ATOM 1526 C C . ASP A 1 189 ? 1.102 -9.597 -1.156 1.00 87.56 189 ASP A C 1
ATOM 1528 O O . ASP A 1 189 ? 1.555 -9.690 -2.296 1.00 87.56 189 ASP A O 1
ATOM 1532 N N . ALA A 1 190 ? 1.923 -9.441 -0.112 1.00 88.00 190 ALA A N 1
ATOM 1533 C CA . ALA A 1 190 ? 3.380 -9.378 -0.256 1.00 88.00 190 ALA A CA 1
ATOM 1534 C C . ALA A 1 190 ? 3.956 -10.675 -0.855 1.00 88.00 190 ALA A C 1
ATOM 1536 O O . ALA A 1 190 ? 4.748 -10.616 -1.804 1.00 88.00 190 ALA A O 1
ATOM 1537 N N . ILE A 1 191 ? 3.510 -11.836 -0.366 1.00 90.62 191 ILE A N 1
ATOM 1538 C CA . ILE A 1 191 ? 3.918 -13.156 -0.869 1.00 90.62 191 ILE A CA 1
ATOM 1539 C C . ILE A 1 191 ? 3.495 -13.318 -2.334 1.00 90.62 191 ILE A C 1
ATOM 1541 O O . ILE A 1 191 ? 4.333 -13.608 -3.190 1.00 90.62 191 ILE A O 1
ATOM 1545 N N . LEU A 1 192 ? 2.222 -13.049 -2.643 1.00 88.62 192 LEU A N 1
ATOM 1546 C CA . LEU A 1 192 ? 1.689 -13.101 -4.008 1.00 88.62 192 LEU A CA 1
ATOM 1547 C C . LEU A 1 192 ? 2.475 -12.190 -4.953 1.00 88.62 192 LEU A C 1
ATOM 1549 O O . LEU A 1 192 ? 2.820 -12.602 -6.061 1.00 88.62 192 LEU A O 1
ATOM 1553 N N . SER A 1 193 ? 2.790 -10.966 -4.518 1.00 88.88 193 SER A N 1
ATOM 1554 C CA . SER A 1 193 ? 3.550 -10.012 -5.326 1.00 88.88 193 SER A CA 1
ATOM 1555 C C . SER A 1 193 ? 4.964 -10.510 -5.616 1.00 88.88 193 SER A C 1
ATOM 1557 O O . SER A 1 193 ? 5.386 -10.467 -6.767 1.00 88.88 193 SER A O 1
ATOM 1559 N N . THR A 1 194 ? 5.659 -11.055 -4.614 1.00 88.94 194 THR A N 1
ATOM 1560 C CA . THR A 1 194 ? 7.028 -11.572 -4.753 1.00 88.94 194 THR A CA 1
ATOM 1561 C C . THR A 1 194 ? 7.078 -12.714 -5.760 1.00 88.94 194 THR A C 1
ATOM 1563 O O . THR A 1 194 ? 7.903 -12.696 -6.670 1.00 88.94 194 THR A O 1
ATOM 1566 N N . ILE A 1 195 ? 6.146 -13.666 -5.658 1.00 91.19 195 ILE A N 1
ATOM 1567 C CA . ILE A 1 195 ? 6.065 -14.810 -6.575 1.00 91.19 195 ILE A CA 1
ATOM 1568 C C . ILE A 1 195 ? 5.717 -14.343 -7.994 1.00 91.19 195 ILE A C 1
ATOM 1570 O O . ILE A 1 195 ? 6.331 -14.793 -8.958 1.00 91.19 195 ILE A O 1
ATOM 1574 N N . CYS A 1 196 ? 4.762 -13.420 -8.141 1.00 88.62 196 CYS A N 1
ATOM 1575 C CA . CYS A 1 196 ? 4.276 -12.986 -9.453 1.00 88.62 196 CYS A CA 1
ATOM 1576 C C . CYS A 1 196 ? 5.201 -11.977 -10.158 1.00 88.62 196 CYS A C 1
ATOM 1578 O O . CYS A 1 196 ? 5.111 -11.829 -11.377 1.00 88.62 196 CYS A O 1
ATOM 1580 N N . ILE A 1 197 ? 6.103 -11.297 -9.444 1.00 88.38 197 ILE A N 1
ATOM 1581 C CA . ILE A 1 197 ? 7.071 -10.362 -10.041 1.00 88.38 197 ILE A CA 1
ATOM 1582 C C . ILE A 1 197 ? 8.009 -11.078 -11.018 1.00 88.38 197 ILE A C 1
ATOM 1584 O O . ILE A 1 197 ? 8.236 -10.568 -12.114 1.00 88.38 197 ILE A O 1
ATOM 1588 N N . PHE A 1 198 ? 8.510 -12.267 -10.675 1.00 88.38 198 PHE A N 1
ATOM 1589 C CA . PHE A 1 198 ? 9.413 -13.028 -11.546 1.00 88.38 198 PHE A CA 1
ATOM 1590 C C . PHE A 1 198 ? 8.816 -13.318 -12.936 1.00 88.38 198 PHE A C 1
ATOM 1592 O O . PHE A 1 198 ? 9.420 -12.909 -13.932 1.00 88.38 198 PHE A O 1
ATOM 1599 N N . PRO A 1 199 ? 7.625 -13.940 -13.064 1.00 88.56 199 PRO A N 1
ATOM 1600 C CA . PRO A 1 199 ? 7.016 -14.181 -14.369 1.00 88.56 199 PRO A CA 1
ATOM 1601 C C . PRO A 1 199 ? 6.611 -12.888 -15.092 1.00 88.56 199 PRO A C 1
ATOM 1603 O O . PRO A 1 199 ? 6.636 -12.853 -16.324 1.00 88.56 199 PRO A O 1
ATOM 1606 N N . VAL A 1 200 ? 6.296 -11.796 -14.381 1.00 87.12 200 VAL A N 1
ATOM 1607 C CA . VAL A 1 200 ? 6.096 -10.482 -15.022 1.00 87.12 200 VAL A CA 1
ATOM 1608 C C . VAL A 1 200 ? 7.378 -10.008 -15.695 1.00 87.12 200 VAL A C 1
ATOM 1610 O O . VAL A 1 200 ? 7.337 -9.591 -16.851 1.00 87.12 200 VAL A O 1
ATOM 1613 N N . LEU A 1 201 ? 8.507 -10.066 -14.989 1.00 86.31 201 LEU A N 1
ATOM 1614 C CA . LEU A 1 201 ? 9.787 -9.601 -15.514 1.00 86.31 201 LEU A CA 1
ATOM 1615 C C . LEU A 1 201 ? 10.256 -10.472 -16.684 1.00 86.31 201 LEU A C 1
ATOM 1617 O O . LEU A 1 201 ? 10.632 -9.931 -17.721 1.00 86.31 201 LEU A O 1
ATOM 1621 N N . LEU A 1 202 ? 10.136 -11.800 -16.570 1.00 86.81 202 LEU A N 1
ATOM 1622 C CA . LEU A 1 202 ? 10.460 -12.738 -17.654 1.00 86.81 202 LEU A CA 1
ATOM 1623 C C . LEU A 1 202 ? 9.582 -12.525 -18.892 1.00 86.81 202 LEU A C 1
ATOM 1625 O O . LEU A 1 202 ? 10.060 -12.583 -20.022 1.00 86.81 202 LEU A O 1
ATOM 1629 N N . SER A 1 203 ? 8.295 -12.237 -18.692 1.00 85.31 203 SER A N 1
ATOM 1630 C CA . SER A 1 203 ? 7.375 -11.934 -19.792 1.00 85.31 203 SER A CA 1
ATOM 1631 C C . SER A 1 203 ? 7.472 -10.491 -20.288 1.00 85.31 203 SER A C 1
ATOM 1633 O O . SER A 1 203 ? 6.712 -10.119 -21.184 1.00 85.31 203 SER A O 1
ATOM 1635 N N . VAL A 1 204 ? 8.371 -9.671 -19.729 1.00 82.12 204 VAL A N 1
ATOM 1636 C CA . VAL A 1 204 ? 8.526 -8.241 -20.049 1.00 82.12 204 VAL A CA 1
ATOM 1637 C C . VAL A 1 204 ? 7.193 -7.485 -19.897 1.00 82.12 204 VAL A C 1
ATOM 1639 O O . VAL A 1 204 ? 6.885 -6.539 -20.613 1.00 82.12 204 VAL A O 1
ATOM 1642 N N . GLY A 1 205 ? 6.338 -7.934 -18.976 1.00 75.81 205 GLY A N 1
ATOM 1643 C CA . GLY A 1 205 ? 5.019 -7.351 -18.752 1.00 75.81 205 GLY A CA 1
ATOM 1644 C C . GLY A 1 205 ? 4.027 -7.549 -19.905 1.00 75.81 205 GLY A C 1
ATOM 1645 O O . GLY A 1 205 ? 3.089 -6.761 -20.030 1.00 75.81 205 GLY A O 1
ATOM 1646 N N . LYS A 1 206 ? 4.169 -8.591 -20.733 1.00 79.50 206 LYS A N 1
ATOM 1647 C CA . LYS A 1 206 ? 3.198 -8.916 -21.800 1.00 79.50 206 LYS A CA 1
ATOM 1648 C C . LYS A 1 206 ? 1.819 -9.329 -21.270 1.00 79.50 206 LYS A C 1
ATOM 1650 O O . LYS A 1 206 ? 0.815 -9.093 -21.934 1.00 79.50 206 LYS A O 1
ATOM 1655 N N . PHE A 1 207 ? 1.736 -9.934 -20.084 1.00 81.44 207 PHE A N 1
ATOM 1656 C CA . PHE A 1 207 ? 0.468 -10.428 -19.536 1.00 81.44 207 PHE A CA 1
ATOM 1657 C C . PHE A 1 207 ? -0.210 -9.396 -18.626 1.00 81.44 207 PHE A C 1
ATOM 1659 O O . PHE A 1 207 ? 0.212 -9.154 -17.497 1.00 81.44 207 PHE A O 1
ATOM 1666 N N . GLN A 1 208 ? -1.316 -8.811 -19.091 1.00 76.50 208 GLN A N 1
ATOM 1667 C CA . GLN A 1 208 ? -2.070 -7.789 -18.348 1.00 76.50 208 GLN A CA 1
ATOM 1668 C C . GLN A 1 208 ? -2.635 -8.295 -17.018 1.00 76.50 208 GLN A C 1
ATOM 1670 O O . GLN A 1 208 ? -2.607 -7.556 -16.036 1.00 76.50 208 GLN A O 1
ATOM 1675 N N . SER A 1 209 ? -3.160 -9.521 -16.976 1.00 80.12 209 SER A N 1
ATOM 1676 C CA . SER A 1 209 ? -3.718 -10.124 -15.758 1.00 80.12 209 SER A CA 1
ATOM 1677 C C . SER A 1 209 ? -2.663 -10.220 -14.657 1.00 80.12 209 SER A C 1
ATOM 1679 O O . SER A 1 209 ? -2.890 -9.769 -13.535 1.00 80.12 209 SER A O 1
ATOM 1681 N N . LEU A 1 210 ? -1.481 -10.717 -15.012 1.00 83.50 210 LEU A N 1
ATOM 1682 C CA . LEU A 1 210 ? -0.352 -10.864 -14.106 1.00 83.50 210 LEU A CA 1
ATOM 1683 C C . LEU A 1 210 ? 0.185 -9.502 -13.646 1.00 83.50 210 LEU A C 1
ATOM 1685 O O . LEU A 1 210 ? 0.405 -9.282 -12.457 1.00 83.50 210 LEU A O 1
ATOM 1689 N N . ASN A 1 211 ? 0.295 -8.546 -14.569 1.00 83.25 211 ASN A N 1
ATOM 1690 C CA . ASN A 1 211 ? 0.690 -7.187 -14.226 1.00 83.25 211 ASN A CA 1
ATOM 1691 C C . ASN A 1 211 ? -0.298 -6.505 -13.269 1.00 83.25 211 ASN A C 1
ATOM 1693 O O . ASN A 1 211 ? 0.126 -5.784 -12.371 1.00 83.25 211 ASN A O 1
ATOM 1697 N N . ASN A 1 212 ? -1.606 -6.704 -13.465 1.00 80.50 212 ASN A N 1
ATOM 1698 C CA . ASN A 1 212 ? -2.653 -6.182 -12.583 1.00 80.50 212 ASN A CA 1
ATOM 1699 C C . ASN A 1 212 ? -2.561 -6.782 -11.183 1.00 80.50 212 ASN A C 1
ATOM 1701 O O . ASN A 1 212 ? -2.693 -6.055 -10.197 1.00 80.50 212 ASN A O 1
ATOM 1705 N N . LEU A 1 213 ? -2.326 -8.093 -11.109 1.00 83.88 213 LEU A N 1
ATOM 1706 C CA . LEU A 1 213 ? -2.152 -8.805 -9.853 1.00 83.88 213 LEU A CA 1
ATOM 1707 C C . LEU A 1 213 ? -0.950 -8.250 -9.084 1.00 83.88 213 LEU A C 1
ATOM 1709 O O . LEU A 1 213 ? -1.122 -7.797 -7.956 1.00 83.88 213 LEU A O 1
ATOM 1713 N N . VAL A 1 214 ? 0.229 -8.180 -9.714 1.00 86.25 214 VAL A N 1
ATOM 1714 C CA . VAL A 1 214 ? 1.443 -7.618 -9.093 1.00 86.25 214 VAL A CA 1
ATOM 1715 C C . VAL A 1 214 ? 1.227 -6.168 -8.679 1.00 86.25 214 VAL A C 1
ATOM 1717 O O . VAL A 1 214 ? 1.526 -5.795 -7.549 1.00 86.25 214 VAL A O 1
ATOM 1720 N N . TYR A 1 215 ? 0.642 -5.349 -9.551 1.00 83.06 215 TYR A N 1
ATOM 1721 C CA . TYR A 1 215 ? 0.372 -3.946 -9.252 1.00 83.06 215 TYR A CA 1
ATOM 1722 C C . TYR A 1 215 ? -0.542 -3.758 -8.030 1.00 83.06 215 TYR A C 1
ATOM 1724 O O . TYR A 1 215 ? -0.366 -2.815 -7.249 1.00 83.06 215 TYR A O 1
ATOM 1732 N N . ARG A 1 216 ? -1.519 -4.655 -7.839 1.00 79.19 216 ARG A N 1
ATOM 1733 C CA . ARG A 1 216 ? -2.374 -4.690 -6.644 1.00 79.19 216 ARG A CA 1
ATOM 1734 C C . ARG A 1 216 ? -1.623 -5.171 -5.410 1.00 79.19 216 ARG A C 1
ATOM 1736 O O . ARG A 1 216 ? -1.676 -4.515 -4.374 1.00 79.19 216 ARG A O 1
ATOM 1743 N N . ALA A 1 217 ? -0.911 -6.274 -5.550 1.00 83.31 217 ALA A N 1
ATOM 1744 C CA . ALA A 1 217 ? -0.285 -6.991 -4.454 1.00 83.31 217 ALA A CA 1
ATOM 1745 C C . ALA A 1 217 ? 0.953 -6.261 -3.884 1.00 83.31 217 ALA A C 1
ATOM 1747 O O . ALA A 1 217 ? 1.188 -6.286 -2.681 1.00 83.31 217 ALA A O 1
ATOM 1748 N N . ILE A 1 218 ? 1.690 -5.497 -4.702 1.00 84.81 218 ILE A N 1
ATOM 1749 C CA . ILE A 1 218 ? 2.926 -4.797 -4.291 1.00 84.81 218 ILE A CA 1
ATOM 1750 C C . ILE A 1 218 ? 2.701 -3.639 -3.296 1.00 84.81 218 ILE A C 1
ATOM 1752 O O . ILE A 1 218 ? 3.632 -2.959 -2.883 1.00 84.81 218 ILE A O 1
ATOM 1756 N N . GLN A 1 219 ? 1.460 -3.380 -2.891 1.00 80.25 219 GLN A N 1
ATOM 1757 C CA . GLN A 1 219 ? 1.092 -2.291 -1.980 1.00 80.25 219 GLN A CA 1
ATOM 1758 C C . GLN A 1 219 ? 1.168 -2.680 -0.507 1.00 80.25 219 GLN A C 1
ATOM 1760 O O . GLN A 1 219 ? 0.549 -2.025 0.333 1.00 80.25 219 GLN A O 1
ATOM 1765 N N . PHE A 1 220 ? 1.922 -3.726 -0.177 1.00 79.25 220 PHE A N 1
ATOM 1766 C CA . PHE A 1 220 ? 2.119 -4.158 1.201 1.00 79.25 220 PHE A CA 1
ATOM 1767 C C . PHE A 1 220 ? 2.495 -3.020 2.179 1.00 79.25 220 PHE A C 1
ATOM 1769 O O . PHE A 1 220 ? 1.971 -3.061 3.293 1.00 79.25 220 PHE A O 1
ATOM 1776 N N . PRO A 1 221 ? 3.276 -1.967 1.815 1.00 82.44 221 PRO A N 1
ATOM 1777 C CA . PRO A 1 221 ? 3.597 -0.874 2.744 1.00 82.44 221 PRO A CA 1
ATOM 1778 C C . PRO A 1 221 ? 2.355 -0.149 3.271 1.00 82.44 221 PRO A C 1
ATOM 1780 O O . PRO A 1 221 ? 2.373 0.457 4.337 1.00 82.44 221 PRO A O 1
ATOM 1783 N N . GLY A 1 222 ? 1.233 -0.286 2.561 1.00 82.00 222 GLY A N 1
ATOM 1784 C CA . GLY A 1 222 ? -0.077 0.141 3.016 1.00 82.00 222 GLY A CA 1
ATOM 1785 C C . GLY A 1 222 ? -0.545 -0.445 4.341 1.00 82.00 222 GLY A C 1
ATOM 1786 O O . GLY A 1 222 ? -1.474 0.108 4.924 1.00 82.00 222 GLY A O 1
ATOM 1787 N N . VAL A 1 223 ? 0.099 -1.505 4.834 1.00 85.88 223 VAL A N 1
ATOM 1788 C CA . VAL A 1 223 ? -0.143 -2.067 6.165 1.00 85.88 223 VAL A CA 1
ATOM 1789 C C . VAL A 1 223 ? -0.001 -1.011 7.261 1.00 85.88 223 VAL A C 1
ATOM 1791 O O . VAL A 1 223 ? -0.799 -1.009 8.188 1.00 85.88 223 VAL A O 1
ATOM 1794 N N . VAL A 1 224 ? 0.930 -0.058 7.136 1.00 86.56 224 VAL A N 1
ATOM 1795 C CA . VAL A 1 224 ? 1.129 0.994 8.149 1.00 86.56 224 VAL A CA 1
ATOM 1796 C C . VAL A 1 224 ? -0.089 1.922 8.225 1.00 86.56 224 VAL A C 1
ATOM 1798 O O . VAL A 1 224 ? -0.563 2.231 9.318 1.00 86.56 224 VAL A O 1
ATOM 1801 N N . GLU A 1 225 ? -0.647 2.321 7.074 1.00 86.69 225 GLU A N 1
ATOM 1802 C CA . GLU A 1 225 ? -1.897 3.097 7.021 1.00 86.69 225 GLU A CA 1
ATOM 1803 C C . GLU A 1 225 ? -3.062 2.295 7.611 1.00 86.69 225 GLU A C 1
ATOM 1805 O O . GLU A 1 225 ? -3.845 2.839 8.389 1.00 86.69 225 GLU A O 1
ATOM 1810 N N . ASP A 1 226 ? -3.174 1.011 7.262 1.00 85.44 226 ASP A N 1
ATOM 1811 C CA . ASP A 1 226 ? -4.279 0.153 7.698 1.00 85.44 226 ASP A CA 1
ATOM 1812 C C . ASP A 1 226 ? -4.232 -0.094 9.223 1.00 85.44 226 ASP A C 1
ATOM 1814 O O . ASP A 1 226 ? -5.266 -0.028 9.898 1.00 85.44 226 ASP A O 1
ATOM 1818 N N . VAL A 1 227 ? -3.032 -0.286 9.784 1.00 89.19 227 VAL A N 1
ATOM 1819 C CA . VAL A 1 227 ? -2.782 -0.414 11.228 1.00 89.19 227 VAL A CA 1
ATOM 1820 C C . VAL A 1 227 ? -3.121 0.885 11.949 1.00 89.19 227 VAL A C 1
ATOM 1822 O O . VAL A 1 227 ? -3.921 0.875 12.885 1.00 89.19 227 VAL A O 1
ATOM 1825 N N . PHE A 1 228 ? -2.586 2.018 11.487 1.00 89.44 228 PHE A N 1
ATOM 1826 C CA . PHE A 1 228 ? -2.878 3.328 12.070 1.00 89.44 228 PHE A CA 1
ATOM 1827 C C . PHE A 1 228 ? -4.381 3.641 12.041 1.00 89.44 228 PHE A C 1
ATOM 1829 O O . PHE A 1 228 ? -4.971 4.038 13.051 1.00 89.44 228 PHE A O 1
ATOM 1836 N N . TYR A 1 229 ? -5.034 3.411 10.902 1.00 86.94 229 TYR A N 1
ATOM 1837 C CA . TYR A 1 229 ? -6.474 3.593 10.754 1.00 86.94 229 TYR A CA 1
ATOM 1838 C C . TYR A 1 229 ? -7.263 2.736 11.750 1.00 86.94 229 TYR A C 1
ATOM 1840 O O . TYR A 1 229 ? -8.183 3.227 12.402 1.00 86.94 229 TYR A O 1
ATOM 1848 N N . SER A 1 230 ? -6.895 1.467 11.900 1.00 87.62 230 SER A N 1
ATOM 1849 C CA . SER A 1 230 ? -7.620 0.549 12.777 1.00 87.62 230 SER A CA 1
ATOM 1850 C C . SER A 1 230 ? -7.402 0.888 14.253 1.00 87.62 230 SER A C 1
ATOM 1852 O O . SER A 1 230 ? -8.376 0.972 14.993 1.00 87.62 230 SER A O 1
ATOM 1854 N N . ILE A 1 231 ? -6.169 1.196 14.676 1.00 89.75 231 ILE A N 1
ATOM 1855 C CA . ILE A 1 231 ? -5.856 1.623 16.054 1.00 89.75 231 ILE A CA 1
ATOM 1856 C C . ILE A 1 231 ? -6.643 2.882 16.425 1.00 89.75 231 ILE A C 1
ATOM 1858 O O . ILE A 1 231 ? -7.291 2.940 17.473 1.00 89.75 231 ILE A O 1
ATOM 1862 N N . THR A 1 232 ? -6.647 3.883 15.544 1.00 87.31 232 THR A N 1
ATOM 1863 C CA . THR A 1 232 ? -7.381 5.132 15.789 1.00 87.31 232 THR A CA 1
ATOM 1864 C C . THR A 1 232 ? -8.891 4.907 15.870 1.00 87.31 232 THR A C 1
ATOM 1866 O O . THR A 1 232 ? -9.560 5.534 16.693 1.00 87.31 232 THR A O 1
ATOM 1869 N N . LYS A 1 233 ? -9.434 3.960 15.095 1.00 85.50 233 LYS A N 1
ATOM 1870 C CA . LYS A 1 233 ? -10.845 3.555 15.151 1.00 85.50 233 LYS A CA 1
ATOM 1871 C C . LYS A 1 233 ? -11.217 2.696 16.355 1.00 85.50 233 LYS A C 1
ATOM 1873 O O . LYS A 1 233 ? -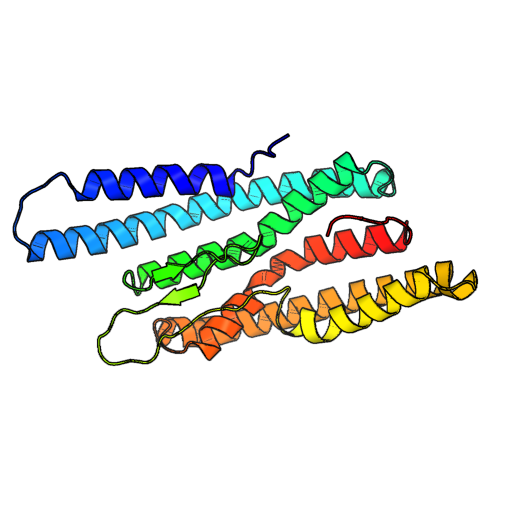12.342 2.810 16.835 1.00 85.50 233 LYS A O 1
ATOM 1878 N N . ILE A 1 234 ? -10.298 1.888 16.873 1.00 87.50 234 ILE A N 1
ATOM 1879 C CA . ILE A 1 234 ? -10.486 1.169 18.139 1.00 87.50 234 ILE A CA 1
ATOM 1880 C C . ILE A 1 234 ? -10.574 2.181 19.289 1.00 87.50 234 ILE A C 1
ATOM 1882 O O . ILE A 1 234 ? -11.513 2.130 20.086 1.00 87.50 234 ILE A O 1
ATOM 1886 N N . GLY A 1 235 ? -9.659 3.155 19.339 1.00 84.19 235 GLY A N 1
ATOM 1887 C CA . GLY A 1 235 ? -9.693 4.220 20.346 1.00 84.19 235 GLY A CA 1
ATOM 1888 C C . GLY A 1 235 ? -10.962 5.071 20.237 1.00 84.19 235 GLY A C 1
ATOM 1889 O O . GLY A 1 235 ? -11.729 5.193 21.199 1.00 84.19 235 GLY A O 1
ATOM 1890 N N . ASN A 1 236 ? -11.230 5.594 19.038 1.00 84.19 236 ASN A N 1
ATOM 1891 C CA . ASN A 1 236 ? -12.350 6.485 18.755 1.00 84.19 236 ASN A CA 1
ATOM 1892 C C . ASN A 1 236 ? -13.151 6.035 17.509 1.00 84.19 236 ASN A C 1
ATOM 1894 O O . ASN A 1 236 ? -12.910 6.517 16.393 1.00 84.19 236 ASN A O 1
ATOM 1898 N N . PRO A 1 237 ? -14.155 5.149 17.666 1.00 77.31 237 PRO A N 1
ATOM 1899 C CA . PRO A 1 237 ? -14.929 4.630 16.533 1.00 77.31 237 PRO A CA 1
ATOM 1900 C C . PRO A 1 237 ? -15.752 5.723 15.830 1.00 77.31 237 PRO A C 1
ATOM 1902 O O . PRO A 1 237 ? -15.953 5.669 14.609 1.00 77.31 237 PRO A O 1
ATOM 1905 N N . PHE A 1 238 ? -16.146 6.764 16.574 1.00 76.19 238 PHE A N 1
ATOM 1906 C CA . PHE A 1 238 ? -16.943 7.903 16.105 1.00 76.19 238 PHE A CA 1
ATOM 1907 C C . PHE A 1 238 ? -16.158 8.946 15.336 1.00 76.19 238 PHE A C 1
ATOM 1909 O O . PHE A 1 238 ? -16.756 9.935 14.922 1.00 76.19 238 PHE A O 1
ATOM 1916 N N . LEU A 1 239 ? -14.852 8.752 15.131 1.00 73.31 239 LEU A N 1
ATOM 1917 C CA . LEU A 1 239 ? -14.041 9.619 14.289 1.00 73.31 239 LEU A CA 1
ATOM 1918 C C . LEU A 1 239 ? -14.613 9.624 12.857 1.00 73.31 239 LEU A C 1
ATOM 1920 O O . LEU A 1 239 ? -14.210 8.835 12.001 1.00 73.31 239 LEU A O 1
ATOM 1924 N N . THR A 1 240 ? -15.624 10.447 12.597 1.00 59.12 240 THR A N 1
ATOM 1925 C CA . THR A 1 240 ? -16.289 10.588 11.308 1.00 59.12 240 THR A CA 1
ATOM 1926 C C . THR A 1 240 ? -15.369 11.400 10.429 1.00 59.12 240 THR A C 1
ATOM 1928 O O . THR A 1 240 ? -15.342 12.629 10.436 1.00 59.12 240 THR A O 1
ATOM 1931 N N . LEU A 1 241 ? -14.565 10.679 9.662 1.00 53.03 241 LEU A N 1
ATOM 1932 C CA . LEU A 1 241 ? -13.898 11.249 8.512 1.00 53.03 241 LEU A CA 1
ATOM 1933 C C . LEU A 1 241 ? -14.968 11.423 7.457 1.00 53.03 241 LEU A C 1
ATOM 1935 O O . LEU A 1 241 ? -15.259 10.518 6.686 1.00 53.03 241 LEU A O 1
ATOM 1939 N N . THR A 1 242 ? -15.588 12.597 7.482 1.00 38.50 242 THR A N 1
ATOM 1940 C CA . THR A 1 242 ? -16.574 13.033 6.494 1.00 38.50 242 THR A CA 1
ATOM 1941 C C . THR A 1 242 ? -15.990 13.139 5.088 1.00 38.50 242 THR A C 1
ATOM 1943 O O . THR A 1 242 ? -16.735 13.399 4.160 1.00 38.50 242 THR A O 1
ATOM 1946 N N . ASN A 1 243 ? -14.689 12.899 4.907 1.00 33.31 243 ASN A N 1
ATOM 1947 C CA . ASN A 1 243 ? -14.041 12.814 3.608 1.00 33.31 243 ASN A CA 1
ATOM 1948 C C . ASN A 1 243 ? -12.950 11.735 3.653 1.00 33.31 243 ASN A C 1
ATOM 1950 O O . ASN A 1 243 ? -11.806 12.024 4.018 1.00 33.31 243 ASN A O 1
ATOM 1954 N N . PHE A 1 244 ? -13.328 10.502 3.322 1.00 35.75 244 PHE A N 1
ATOM 1955 C CA . PHE A 1 244 ? -12.421 9.484 2.792 1.00 35.75 244 PHE A CA 1
ATOM 1956 C C . PHE A 1 244 ? -12.600 9.391 1.287 1.00 35.75 244 PHE A C 1
ATOM 1958 O O . PHE A 1 244 ? -13.774 9.434 0.860 1.00 35.75 244 PHE A O 1
#

Radius of gyration: 21.01 Å; chains: 1; bounding box: 50×40×62 Å

Secondary structure (DSSP, 8-state):
-----HHHHHHHHHHHHHHHTTSS----HHHHHHHHHHHHHHHHHHHHHHHHHHHHHHHHHHHHHHHHHHHTTT--HHHHHHHHHHHHHHHHHHHHHHHHHHHHH-TT-EEEPPSSTT---EEE---TTS--------SS-HHHHHHHHHHHHHHHHHHT-S-HHIIIIIHHHHHHHHHHHHHHHHHHHHHHHHHHHHHHHHTTT--HHHHHHHHHHTTGGGHHHHHHHHHHHHH-TT---S--

pLDDT: mean 73.64, std 17.57, range [29.67, 92.44]

Foldseek 3Di:
DDDPLVLVVVVVVLVVVLVVVLPPDDDDPVVSVVCNLVSLLVSLVVSLVVLVVSLVVLVVQLVVLLVVCVVVLVPPVVSVVSSLVSLLVNLCSLLSNLVSLLCNLPVQWDFPQDPDPDFGTFTAHPDPDDDGLTLRQDDQADQLCVPQVVLVVCLVVQCPDPDPCSNQPVSLVSLVVSLVSNLVRLVVLQVLLVVLVVVCVVVSNPDSVSSNSNSRSSSSSSNVSSNSVSSSCSSPVPPPPVDD